Protein AF-A0A7S1IXH1-F1 (afdb_monomer)

Organism: NCBI:txid73025

Sequence (365 aa):
NIGFVLSDGGSVFIITNEGGEHGAVKQELWKLNEKDTQTKLEMLFKKHMYKEAITLAKSQQFDAASIAEISKKYADRLYSEGKYDEAVDQYINTIPEGEPSYVVWKYLDAQRIQNLRRYLEALHRKKAANEDHTTLLLNCYTKLNDLAELDRFIHQPVVQYDAETAIKVCRQAGYYDKALYLALKHKDHNSYLKIQIEDLKQFADSLNYIKGLDIEDAEVYLQKYGKMLLGHLPEDTAETIISICTNWTPTANHSASRTRSSPDRFQECFVDAPVYLLRFLELVVGKGLSGDKAQPSIWNTLLELYLATDVLGDPKPEAELQAHRTAAMQILKDPRAQYDAPHVLLLCQKSAFYEGTAFLYEHRL

Foldseek 3Di:
DFDDWDDDPNKIKTWDWDQDPPRDTDIDIDIDDDDDLVVVLVVCLVVLVLVVNLVSCVVVVPDLLVSLVSLLSNLVVCVVVVVLQVSLVSNLSSPPNDDVVVVLVSQVDPVRLVSLLVNLVSCVVSVNDDQVSLLSNLLSCLSVVVVVVNVVSLPDPPDDYDLVSNLVSCVVSVVLVSSLVSCVVVVVLPSNLCCCCVPVVVLVVSLLVLLQDDLVSSLVVCLVCLLVSCVPPVPSSLVSLLCQQAFRDRPNDPPGDPDHDQSVSCLVSCPVPLVSLLVSLCSCVVNVSCPPPVDLVSLLSNLLSLLDQQSPPDGDDPVSNVVSLVVSVVLLPDPSRPHDLVSSLVSCVVSVVVVSNVSSVVPPD

Structure (mmCIF, N/CA/C/O backbone):
data_AF-A0A7S1IXH1-F1
#
_entry.id   AF-A0A7S1IXH1-F1
#
loop_
_atom_site.group_PDB
_atom_site.id
_atom_site.type_symbol
_atom_site.label_atom_id
_atom_site.label_alt_id
_atom_site.label_comp_id
_atom_site.label_asym_id
_atom_site.label_entity_id
_atom_site.label_seq_id
_atom_site.pdbx_PDB_ins_code
_atom_site.Cartn_x
_atom_site.Cartn_y
_atom_site.Cartn_z
_atom_site.occupancy
_atom_site.B_iso_or_equiv
_atom_site.auth_seq_id
_atom_site.auth_comp_id
_atom_site.auth_asym_id
_atom_site.auth_atom_id
_atom_site.pdbx_PDB_model_num
ATOM 1 N N . ASN A 1 1 ? -40.262 -6.715 69.876 1.00 66.12 1 ASN A N 1
ATOM 2 C CA . ASN A 1 1 ? -41.520 -5.948 69.741 1.00 66.12 1 ASN A CA 1
ATOM 3 C C . ASN A 1 1 ? -41.202 -4.506 69.396 1.00 66.12 1 ASN A C 1
ATOM 5 O O . ASN A 1 1 ? -40.732 -3.779 70.263 1.00 66.12 1 ASN A O 1
ATOM 9 N N . ILE A 1 2 ? -41.411 -4.099 68.142 1.00 73.25 2 ILE A N 1
ATOM 10 C CA . ILE A 1 2 ? -41.351 -2.678 67.771 1.00 73.25 2 ILE A CA 1
ATOM 11 C C . ILE A 1 2 ? -42.627 -2.031 68.316 1.00 73.25 2 ILE A C 1
ATOM 13 O O . ILE A 1 2 ? -43.720 -2.447 67.945 1.00 73.25 2 ILE A O 1
ATOM 17 N N . GLY A 1 3 ? -42.485 -1.086 69.243 1.00 72.19 3 GLY A N 1
ATOM 18 C CA . GLY A 1 3 ? -43.608 -0.377 69.855 1.00 72.19 3 GLY A CA 1
ATOM 19 C C . GLY A 1 3 ? -44.033 0.833 69.030 1.00 72.19 3 GLY A C 1
ATOM 20 O O . GLY A 1 3 ? -45.212 0.983 68.727 1.00 72.19 3 GLY A O 1
ATOM 21 N N . PHE A 1 4 ? -43.071 1.671 68.630 1.00 77.62 4 PHE A N 1
ATOM 22 C CA . PHE A 1 4 ? -43.333 2.911 67.893 1.00 77.62 4 PHE A CA 1
ATOM 23 C C . PHE A 1 4 ? -42.216 3.219 66.893 1.00 77.62 4 PHE A C 1
ATOM 25 O O . PHE A 1 4 ? -41.045 2.935 67.152 1.00 77.62 4 PHE A O 1
ATOM 32 N N . VAL A 1 5 ? -42.587 3.834 65.767 1.00 82.94 5 VAL A N 1
ATOM 33 C CA . VAL A 1 5 ? -41.666 4.413 64.781 1.00 82.94 5 VAL A CA 1
ATOM 34 C C . VAL A 1 5 ? -41.993 5.897 64.661 1.00 82.94 5 VAL A C 1
ATOM 36 O O . VAL A 1 5 ? -43.134 6.254 64.378 1.00 82.94 5 VAL A O 1
ATOM 39 N N . LEU A 1 6 ? -41.007 6.755 64.906 1.00 83.44 6 LEU A N 1
ATOM 40 C CA . LEU A 1 6 ? -41.140 8.212 64.872 1.00 83.44 6 LEU A CA 1
ATOM 41 C C . LEU A 1 6 ? -40.180 8.777 63.821 1.00 83.44 6 LEU A C 1
ATOM 43 O O . LEU A 1 6 ? -39.080 8.255 63.647 1.00 83.44 6 LEU A O 1
ATOM 47 N N . SER A 1 7 ? -40.572 9.844 63.127 1.00 79.19 7 SER A N 1
ATOM 48 C CA . SER A 1 7 ? -39.692 10.580 62.215 1.00 79.19 7 SER A CA 1
ATOM 49 C C . SER A 1 7 ? -39.656 12.042 62.633 1.00 79.19 7 SER A C 1
ATOM 51 O O . SER A 1 7 ? -40.704 12.674 62.730 1.00 79.19 7 SER A O 1
ATOM 53 N N . ASP A 1 8 ? -38.457 12.553 62.906 1.00 73.50 8 ASP A N 1
ATOM 54 C CA . ASP A 1 8 ? -38.227 13.958 63.245 1.00 73.50 8 ASP A CA 1
ATOM 55 C C . ASP A 1 8 ? -36.900 14.433 62.639 1.00 73.50 8 ASP A C 1
ATOM 57 O O . ASP A 1 8 ? -35.893 13.716 62.677 1.00 73.50 8 ASP A O 1
ATOM 61 N N . GLY A 1 9 ? -36.912 15.618 62.022 1.00 66.19 9 GLY A N 1
ATOM 62 C CA . GLY A 1 9 ? -35.726 16.249 61.430 1.00 66.19 9 GLY A CA 1
ATOM 63 C C . GLY A 1 9 ? -34.936 15.387 60.429 1.00 66.19 9 GLY A C 1
ATOM 64 O O . GLY A 1 9 ? -33.716 15.508 60.361 1.00 66.19 9 GLY A O 1
ATOM 65 N N . GLY A 1 10 ? -35.590 14.475 59.696 1.00 69.31 10 GLY A N 1
ATOM 66 C CA . GLY A 1 10 ? -34.933 13.561 58.743 1.00 69.31 10 GLY A CA 1
ATOM 67 C C . GLY A 1 10 ? -34.273 12.324 59.371 1.00 69.31 10 GLY A C 1
ATOM 68 O O . GLY A 1 10 ? -33.656 11.532 58.666 1.00 69.31 10 GLY A O 1
ATOM 69 N N . SER A 1 11 ? -34.410 12.122 60.684 1.00 77.12 11 SER A N 1
ATOM 70 C CA . SER A 1 11 ? -33.995 10.895 61.375 1.00 77.12 11 SER A CA 1
ATOM 71 C C . SER A 1 11 ? -35.204 10.011 61.681 1.00 77.12 11 SER A C 1
ATOM 73 O O . SER A 1 11 ? -36.299 10.514 61.941 1.00 77.12 11 SER A O 1
ATOM 75 N N . VAL A 1 12 ? -35.011 8.690 61.675 1.00 84.12 12 VAL A N 1
ATOM 76 C CA . VAL A 1 12 ? -36.049 7.727 62.076 1.00 84.12 12 VAL A CA 1
ATOM 77 C C . VAL A 1 12 ? -35.684 7.158 63.441 1.00 84.12 12 VAL A C 1
ATOM 79 O O . VAL A 1 12 ? -34.558 6.723 63.656 1.00 84.12 12 VAL A O 1
ATOM 82 N N . PHE A 1 13 ? -36.627 7.146 64.372 1.00 86.38 13 PHE A N 1
ATOM 83 C CA . PHE A 1 13 ? -36.450 6.583 65.703 1.00 86.38 13 PHE A CA 1
ATOM 84 C C . PHE A 1 13 ? -37.342 5.356 65.861 1.00 86.38 13 PHE A C 1
ATOM 86 O O . PHE A 1 13 ? -38.532 5.408 65.556 1.00 86.38 13 PHE A O 1
ATOM 93 N N . ILE A 1 14 ? -36.776 4.253 66.343 1.00 87.25 14 ILE A N 1
ATOM 94 C CA . ILE A 1 14 ? -37.499 3.017 66.639 1.00 87.25 14 ILE A CA 1
ATOM 95 C C . ILE A 1 14 ? -37.456 2.799 68.144 1.00 87.25 14 ILE A C 1
ATOM 97 O O . ILE A 1 14 ? -36.380 2.709 68.727 1.00 87.25 14 ILE A O 1
ATOM 101 N N . ILE A 1 15 ? -38.627 2.687 68.764 1.00 85.81 15 ILE A N 1
ATOM 102 C CA . ILE A 1 15 ? -38.753 2.309 70.170 1.00 85.81 15 ILE A CA 1
ATOM 103 C C . ILE A 1 15 ? -39.096 0.826 70.221 1.00 85.81 15 ILE A C 1
ATOM 105 O O . ILE A 1 15 ? -40.152 0.410 69.732 1.00 85.81 15 ILE A O 1
ATOM 109 N N . THR A 1 16 ? -38.210 0.020 70.797 1.00 86.00 16 THR A N 1
ATOM 110 C CA . THR A 1 16 ? -38.449 -1.405 71.033 1.00 86.00 16 THR A CA 1
ATOM 111 C C . THR A 1 16 ? -38.787 -1.646 72.493 1.00 86.00 16 THR A C 1
ATOM 113 O O . THR A 1 16 ? -38.090 -1.167 73.384 1.00 86.00 16 THR A O 1
ATOM 116 N N . ASN A 1 17 ? -39.847 -2.415 72.732 1.00 83.62 17 ASN A N 1
ATOM 117 C CA . ASN A 1 17 ? -40.236 -2.836 74.071 1.00 83.62 17 ASN A CA 1
ATOM 118 C C . ASN A 1 17 ? -39.734 -4.266 74.288 1.00 83.62 17 ASN A C 1
ATOM 120 O O . ASN A 1 17 ? -40.198 -5.191 73.612 1.00 83.62 17 ASN A O 1
ATOM 124 N N . GLU A 1 18 ? -38.805 -4.451 75.218 1.00 74.50 18 GLU A N 1
ATOM 125 C CA . GLU A 1 18 ? -38.434 -5.769 75.732 1.00 74.50 18 GLU A CA 1
ATOM 126 C C . GLU A 1 18 ? -39.158 -6.022 77.059 1.00 74.50 18 GLU A C 1
ATOM 128 O O . GLU A 1 18 ? -39.226 -5.152 77.932 1.00 74.50 18 GLU A O 1
ATOM 133 N N . GLY A 1 19 ? -39.755 -7.208 77.194 1.00 61.88 19 GLY A N 1
ATOM 134 C CA . GLY A 1 19 ? -40.384 -7.626 78.444 1.00 61.88 19 GLY A CA 1
ATOM 135 C C . GLY A 1 19 ? -39.309 -8.032 79.445 1.00 61.88 19 GLY A C 1
ATOM 136 O O . GLY A 1 19 ? -38.609 -9.012 79.211 1.00 61.88 19 GLY A O 1
ATOM 137 N N . GLY A 1 20 ? -39.164 -7.283 80.537 1.00 59.50 20 GLY A N 1
ATOM 138 C CA . GLY A 1 20 ? -38.297 -7.654 81.651 1.00 59.50 20 GLY A CA 1
ATOM 139 C C . GLY A 1 20 ? -38.978 -8.640 82.602 1.00 59.50 20 GLY A C 1
ATOM 140 O O . GLY A 1 20 ? -40.208 -8.675 82.719 1.00 59.50 20 GLY A O 1
ATOM 141 N N . GLU A 1 21 ? -38.180 -9.430 83.321 1.00 57.69 21 GLU A N 1
ATOM 142 C CA . GLU A 1 21 ? -38.679 -10.214 84.453 1.00 57.69 21 GLU A CA 1
ATOM 143 C C . GLU A 1 21 ? -39.286 -9.271 85.512 1.00 57.69 21 GLU A C 1
ATOM 145 O O . GLU A 1 21 ? -38.729 -8.216 85.805 1.00 57.69 21 GLU A O 1
ATOM 150 N N . HIS A 1 22 ? -40.431 -9.662 86.087 1.00 59.69 22 HIS A N 1
ATOM 151 C CA . HIS A 1 22 ? -41.251 -8.894 87.048 1.00 59.69 22 HIS A CA 1
ATOM 152 C C . HIS A 1 22 ? -42.102 -7.737 86.480 1.00 59.69 22 HIS A C 1
ATOM 154 O O . HIS A 1 22 ? -42.535 -6.864 87.229 1.00 59.69 22 HIS A O 1
ATOM 160 N N . GLY A 1 23 ? -42.424 -7.740 85.180 1.00 62.47 23 GLY A N 1
ATOM 161 C CA . GLY A 1 23 ? -43.421 -6.815 84.610 1.00 62.47 23 GLY A CA 1
ATOM 162 C C . GLY A 1 23 ? -42.900 -5.401 84.322 1.00 62.47 23 GLY A C 1
ATOM 163 O O . GLY A 1 23 ? -43.675 -4.527 83.937 1.00 62.47 23 GLY A O 1
ATOM 164 N N . ALA A 1 24 ? -41.591 -5.177 84.458 1.00 59.59 24 ALA A N 1
ATOM 165 C CA . ALA A 1 24 ? -40.938 -3.959 83.998 1.00 59.59 24 ALA A CA 1
ATOM 166 C C . ALA A 1 24 ? -40.749 -4.011 82.471 1.00 59.59 24 ALA A C 1
ATOM 168 O O . ALA A 1 24 ? -40.104 -4.915 81.942 1.00 59.59 24 ALA A O 1
ATOM 169 N N . VAL A 1 25 ? -41.309 -3.039 81.747 1.00 67.06 25 VAL A N 1
ATOM 170 C CA . VAL A 1 25 ? -41.083 -2.887 80.301 1.00 67.06 25 VAL A CA 1
ATOM 171 C C . VAL A 1 25 ? -39.809 -2.074 80.103 1.00 67.06 25 VAL A C 1
ATOM 173 O O . VAL A 1 25 ? -39.766 -0.894 80.450 1.00 67.06 25 VAL A O 1
ATOM 176 N N . LYS A 1 26 ? -38.769 -2.689 79.535 1.00 74.75 26 LYS A N 1
ATOM 177 C CA . LYS A 1 26 ? -37.562 -1.971 79.122 1.00 74.75 26 LYS A CA 1
ATOM 178 C C . LYS A 1 26 ? -37.814 -1.396 77.731 1.00 74.75 26 LYS A C 1
ATOM 180 O O . LYS A 1 26 ? -38.082 -2.142 76.790 1.00 74.75 26 LYS A O 1
ATOM 185 N N . GLN A 1 27 ? -37.769 -0.073 77.611 1.00 79.62 27 GLN A N 1
ATOM 186 C CA . GLN A 1 27 ? -37.889 0.613 76.327 1.00 79.62 27 GLN A CA 1
ATOM 187 C C . GLN A 1 27 ? -36.497 1.010 75.846 1.00 79.62 27 GLN A C 1
ATOM 189 O O . GLN A 1 27 ? -35.783 1.733 76.540 1.00 79.62 27 GLN A O 1
ATOM 194 N N . GLU A 1 28 ? -36.111 0.542 74.664 1.00 82.12 28 GLU A N 1
ATOM 195 C CA . GLU A 1 28 ? -34.868 0.948 74.009 1.00 82.12 28 GLU A CA 1
ATOM 196 C C . GLU A 1 28 ? -35.187 1.852 72.820 1.00 82.12 28 GLU A C 1
ATOM 198 O O . GLU A 1 28 ? -36.027 1.523 71.980 1.00 82.12 28 GLU A O 1
ATOM 203 N N . LEU A 1 29 ? -34.524 3.007 72.767 1.00 82.50 29 LEU A N 1
ATOM 204 C CA . LEU A 1 29 ? -34.662 3.981 71.691 1.00 82.50 29 LEU A CA 1
ATOM 205 C C . LEU A 1 29 ? -33.486 3.837 70.724 1.00 82.50 29 LEU A C 1
ATOM 207 O O . LEU A 1 29 ? -32.342 4.133 71.065 1.00 82.50 29 LEU A O 1
ATOM 211 N N . TRP A 1 30 ? -33.784 3.450 69.492 1.00 84.38 30 TRP A N 1
ATOM 212 C CA . TRP A 1 30 ? -32.822 3.336 68.406 1.00 84.38 30 TRP A CA 1
ATOM 213 C C . TRP A 1 30 ? -32.984 4.518 67.460 1.00 84.38 30 TRP A C 1
ATOM 215 O O . TRP A 1 30 ? -34.054 4.707 66.888 1.00 84.38 30 TRP A O 1
ATOM 225 N N . LYS A 1 31 ? -31.923 5.302 67.250 1.00 83.19 31 LYS A N 1
ATOM 226 C CA . LYS A 1 31 ? -31.895 6.333 66.206 1.00 83.19 31 LYS A CA 1
ATOM 227 C C . LYS A 1 31 ? -31.259 5.764 64.939 1.00 83.19 31 LYS A C 1
ATOM 229 O O . LYS A 1 31 ? -30.064 5.477 64.908 1.00 83.19 31 LYS A O 1
ATOM 234 N N . LEU A 1 32 ? -32.048 5.638 63.883 1.00 79.62 32 LEU A N 1
ATOM 235 C CA . LEU A 1 32 ? -31.573 5.374 62.533 1.00 79.62 32 LEU A CA 1
ATOM 236 C C . LEU A 1 32 ? -31.125 6.696 61.911 1.00 79.62 32 LEU A C 1
ATOM 238 O O . LEU A 1 32 ? -31.940 7.556 61.575 1.00 79.62 32 LEU A O 1
ATOM 242 N N . ASN A 1 33 ? -29.812 6.838 61.761 1.00 75.19 33 ASN A N 1
ATOM 243 C CA . ASN A 1 33 ? -29.221 7.921 60.989 1.00 75.19 33 ASN A CA 1
ATOM 244 C C . ASN A 1 33 ? -29.047 7.460 59.543 1.00 75.19 33 ASN A C 1
ATOM 246 O O . ASN A 1 33 ? -28.422 6.425 59.283 1.00 75.19 33 ASN A O 1
ATOM 250 N N . GLU A 1 34 ? -29.579 8.238 58.605 1.00 77.88 34 GLU A N 1
ATOM 251 C CA . GLU A 1 34 ? -29.294 8.023 57.198 1.00 77.88 34 GLU A CA 1
ATOM 252 C C . GLU A 1 34 ? -27.804 8.271 56.943 1.00 77.88 34 GLU A C 1
ATOM 254 O O . GLU A 1 34 ? -27.250 9.308 57.306 1.00 77.88 34 GLU A O 1
ATOM 259 N N . LYS A 1 35 ? -27.134 7.282 56.347 1.00 80.56 35 LYS A N 1
ATOM 260 C CA . LYS A 1 35 ? -25.737 7.433 55.943 1.00 80.56 35 LYS A CA 1
ATOM 261 C C . LYS A 1 35 ? -25.636 8.389 54.761 1.00 80.56 35 LYS A C 1
ATOM 263 O O . LYS A 1 35 ? -26.516 8.404 53.894 1.00 80.56 35 LYS A O 1
ATOM 268 N N . ASP A 1 36 ? -24.536 9.124 54.697 1.00 84.25 36 ASP A N 1
ATOM 269 C CA . ASP A 1 36 ? -24.219 9.955 53.545 1.00 84.25 36 ASP A CA 1
ATOM 270 C C . ASP A 1 36 ? -24.063 9.099 52.272 1.00 84.25 36 ASP A C 1
ATOM 272 O O . ASP A 1 36 ? -23.830 7.882 52.311 1.00 84.25 36 ASP A O 1
ATOM 276 N N . THR A 1 37 ? -24.231 9.743 51.119 1.00 81.44 37 THR A N 1
ATOM 277 C CA . THR A 1 37 ? -24.220 9.073 49.814 1.00 81.44 37 THR A CA 1
ATOM 278 C C . THR A 1 37 ? -22.884 8.390 49.518 1.00 81.44 37 THR A C 1
ATOM 280 O O . THR A 1 37 ? -22.886 7.304 48.937 1.00 81.44 37 THR A O 1
ATOM 283 N N . GLN A 1 38 ? -21.760 8.953 49.970 1.00 83.12 38 GLN A N 1
ATOM 284 C CA . GLN A 1 38 ? -20.435 8.373 49.753 1.00 83.12 38 GLN A CA 1
ATOM 285 C C . GLN A 1 38 ? -20.287 7.054 50.522 1.00 83.12 38 GLN A C 1
ATOM 287 O O . GLN A 1 38 ? -19.945 6.027 49.933 1.00 83.12 38 GLN A O 1
ATOM 292 N N . THR A 1 39 ? -20.662 7.034 51.803 1.00 84.88 39 THR A N 1
ATOM 293 C CA . THR A 1 39 ? -20.650 5.810 52.617 1.00 84.88 39 THR A CA 1
ATOM 294 C C . THR A 1 39 ? -21.598 4.745 52.053 1.00 84.88 39 THR A C 1
ATOM 296 O O . THR A 1 39 ? -21.274 3.553 52.055 1.00 84.88 39 THR A O 1
ATOM 299 N N . LYS A 1 40 ? -22.772 5.139 51.538 1.00 86.06 40 LYS A N 1
ATOM 300 C CA . LYS A 1 40 ? -23.699 4.210 50.863 1.00 86.06 40 LYS A CA 1
ATOM 301 C C . LYS A 1 40 ? -23.064 3.585 49.620 1.00 86.06 40 LYS A C 1
ATOM 303 O O . LYS A 1 40 ? -23.141 2.367 49.462 1.00 86.06 40 LYS A O 1
ATOM 308 N N . LEU A 1 41 ? -22.414 4.383 48.772 1.00 85.19 41 LEU A N 1
ATOM 309 C CA . LEU A 1 41 ? -21.719 3.897 47.577 1.00 85.19 41 LEU A CA 1
ATOM 310 C C . LEU A 1 41 ? -20.587 2.930 47.937 1.00 85.19 41 LEU A C 1
ATOM 312 O O . LEU A 1 41 ? -20.512 1.844 47.369 1.00 85.19 41 LEU A O 1
ATOM 316 N N . GLU A 1 42 ? -19.769 3.249 48.940 1.00 85.56 42 GLU A N 1
ATOM 317 C CA . GLU A 1 42 ? -18.712 2.349 49.418 1.00 85.56 42 GLU A CA 1
ATOM 318 C C . GLU A 1 42 ? -19.257 1.011 49.928 1.00 85.56 42 GLU A C 1
ATOM 320 O O . GLU A 1 42 ? -18.692 -0.049 49.646 1.00 85.56 42 GLU A O 1
ATOM 325 N N . MET A 1 43 ? -20.379 1.036 50.655 1.00 84.94 43 MET A N 1
ATOM 326 C CA . MET A 1 43 ? -21.056 -0.185 51.094 1.00 84.94 43 MET A CA 1
ATOM 327 C C . MET A 1 43 ? -21.576 -1.009 49.912 1.00 84.94 43 MET A C 1
ATOM 329 O O . MET A 1 43 ? -21.464 -2.236 49.938 1.00 84.94 43 MET A O 1
ATOM 333 N N . LEU A 1 44 ? -22.116 -0.359 48.879 1.00 87.94 44 LEU A N 1
ATOM 334 C CA . LEU A 1 44 ? -22.576 -1.027 47.661 1.00 87.94 44 LEU A CA 1
ATOM 335 C C . LEU A 1 44 ? -21.405 -1.628 46.873 1.00 87.94 44 LEU A C 1
ATOM 337 O O . LEU A 1 44 ? -21.503 -2.775 46.439 1.00 87.94 44 LEU A O 1
ATOM 341 N N . PHE A 1 45 ? -20.268 -0.931 46.776 1.00 88.25 45 PHE A N 1
ATOM 342 C CA . PHE A 1 45 ? -19.056 -1.460 46.140 1.00 88.25 45 PHE A CA 1
ATOM 343 C C . PHE A 1 45 ? -18.515 -2.691 46.869 1.00 88.25 45 PHE A C 1
ATOM 345 O O . PHE A 1 45 ? -18.202 -3.690 46.223 1.00 88.25 45 PHE A O 1
ATOM 352 N N . LYS A 1 46 ? -18.483 -2.671 48.209 1.00 86.31 46 LYS A N 1
ATOM 353 C CA . LYS A 1 46 ? -18.081 -3.835 49.022 1.00 86.31 46 LYS A CA 1
ATOM 354 C C . LYS A 1 46 ? -19.014 -5.035 48.847 1.00 86.31 46 LYS A C 1
ATOM 356 O O . LYS A 1 46 ? -18.562 -6.168 48.952 1.00 86.31 46 LYS A O 1
ATOM 361 N N . LYS A 1 47 ? -20.301 -4.796 48.582 1.00 87.81 47 LYS A N 1
ATOM 362 C CA . LYS A 1 47 ? -21.308 -5.841 48.327 1.00 87.81 47 LYS A CA 1
ATOM 363 C C . LYS A 1 47 ? -21.442 -6.223 46.849 1.00 87.81 47 LYS A C 1
ATOM 365 O O . LYS A 1 47 ? -22.304 -7.030 46.521 1.00 87.81 47 LYS A O 1
ATOM 370 N N . HIS A 1 48 ? -20.625 -5.644 45.969 1.00 85.50 48 HIS A N 1
ATOM 371 C CA . HIS A 1 48 ? -20.695 -5.813 44.514 1.00 85.50 48 HIS A CA 1
ATOM 372 C C . HIS A 1 48 ? -22.043 -5.413 43.873 1.00 85.50 48 HIS A C 1
ATOM 374 O O . HIS A 1 48 ? -22.368 -5.850 42.771 1.00 85.50 48 HIS A O 1
ATOM 380 N N . MET A 1 49 ? -22.811 -4.539 44.529 1.00 87.25 49 MET A N 1
ATOM 381 C CA . MET A 1 49 ? -24.109 -4.027 44.066 1.00 87.25 49 MET A CA 1
ATOM 382 C C . MET A 1 49 ? -23.922 -2.777 43.195 1.00 87.25 49 MET A C 1
ATOM 384 O O . MET A 1 49 ? -24.304 -1.659 43.548 1.00 87.25 49 MET A O 1
ATOM 388 N N . TYR A 1 50 ? -23.227 -2.947 42.068 1.00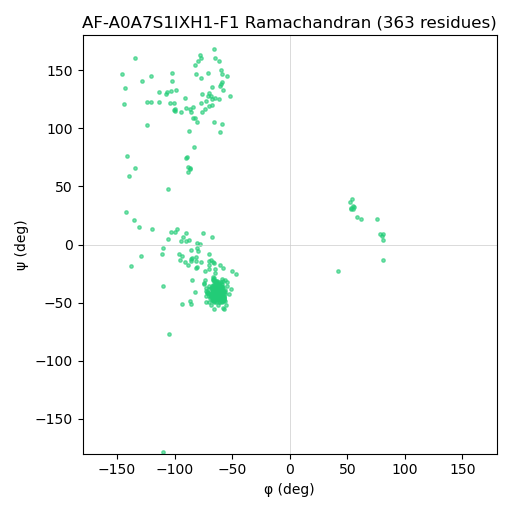 88.44 50 TYR A N 1
ATOM 389 C CA . TYR A 1 50 ? -22.831 -1.826 41.211 1.00 88.44 50 TYR A CA 1
ATOM 390 C C . TYR A 1 50 ? -23.992 -1.233 40.403 1.00 88.44 50 TYR A C 1
ATOM 392 O O . TYR A 1 50 ? -23.999 -0.031 40.150 1.00 88.44 50 TYR A O 1
ATOM 400 N N . LYS A 1 51 ? -24.996 -2.033 40.021 1.00 88.06 51 LYS A N 1
ATOM 401 C CA . LYS A 1 51 ? -26.177 -1.530 39.291 1.00 88.06 51 LYS A CA 1
ATOM 402 C C . LYS A 1 51 ? -26.992 -0.578 40.169 1.00 88.06 51 LYS A C 1
ATOM 404 O O . LYS A 1 51 ? -27.432 0.483 39.722 1.00 88.06 51 LYS A O 1
ATOM 409 N N . GLU A 1 52 ? -27.130 -0.934 41.438 1.00 88.62 52 GLU A N 1
ATOM 410 C CA . GLU A 1 52 ? -27.760 -0.135 42.479 1.00 88.62 52 GLU A CA 1
ATOM 411 C C . GLU A 1 52 ? -26.934 1.124 42.758 1.00 88.62 52 GLU A C 1
ATOM 413 O O . GLU A 1 52 ? -27.503 2.208 42.855 1.00 88.62 52 GLU A O 1
ATOM 418 N N . ALA A 1 53 ? -25.600 1.015 42.797 1.00 87.69 53 ALA A N 1
ATOM 419 C CA . ALA A 1 53 ? -24.709 2.163 42.965 1.00 87.69 53 ALA A CA 1
ATOM 420 C C . ALA A 1 53 ? -24.830 3.180 41.816 1.00 87.69 53 ALA A C 1
ATOM 422 O O . ALA A 1 53 ? -24.916 4.380 42.068 1.00 87.69 53 ALA A O 1
ATOM 423 N N . ILE A 1 54 ? -24.909 2.717 40.563 1.00 88.12 54 ILE A N 1
ATOM 424 C CA . ILE A 1 54 ? -25.132 3.583 39.392 1.00 88.12 54 ILE A CA 1
ATOM 425 C C . ILE A 1 54 ? -26.511 4.248 39.467 1.00 88.12 54 ILE A C 1
ATOM 427 O O . ILE A 1 54 ? -26.642 5.439 39.189 1.00 88.12 54 ILE A O 1
ATOM 431 N N . THR A 1 55 ? -27.545 3.497 39.851 1.00 89.38 55 THR A N 1
ATOM 432 C CA . THR A 1 55 ? -28.913 4.026 39.982 1.00 89.38 55 THR A CA 1
ATOM 433 C C . THR A 1 55 ? -28.990 5.082 41.083 1.00 89.38 55 THR A C 1
ATOM 435 O O . THR A 1 55 ? -29.576 6.144 40.878 1.00 89.38 55 THR A O 1
ATOM 438 N N . LEU A 1 56 ? -28.329 4.832 42.217 1.00 87.38 56 LEU A N 1
ATOM 439 C CA . LEU A 1 56 ? -28.209 5.785 43.313 1.00 87.38 56 LEU A CA 1
ATOM 440 C C . LEU A 1 56 ? -27.482 7.055 42.855 1.00 87.38 56 LEU A C 1
ATOM 442 O O . LEU A 1 56 ? -28.018 8.145 43.039 1.00 87.38 56 LEU A O 1
ATOM 446 N N . ALA A 1 57 ? -26.326 6.929 42.196 1.00 88.12 57 ALA A N 1
ATOM 447 C CA . ALA A 1 57 ? -25.570 8.072 41.682 1.00 88.12 57 ALA A CA 1
ATOM 448 C C . ALA A 1 57 ? -26.388 8.917 40.687 1.00 88.12 57 ALA A C 1
ATOM 450 O O . ALA A 1 57 ? -26.408 10.142 40.789 1.00 88.12 57 ALA A O 1
ATOM 451 N N . LYS A 1 58 ? -27.142 8.272 39.785 1.00 87.69 58 LYS A N 1
ATOM 452 C CA . LYS A 1 58 ? -28.062 8.955 38.859 1.00 87.69 58 LYS A CA 1
ATOM 453 C C . LYS A 1 58 ? -29.198 9.675 39.589 1.00 87.69 58 LYS A C 1
ATOM 455 O O . LYS A 1 58 ? -29.501 10.816 39.256 1.00 87.69 58 LYS A O 1
ATOM 460 N N . SER A 1 59 ? -29.813 9.036 40.590 1.00 88.50 59 SER A N 1
ATOM 461 C CA . SER A 1 59 ? -30.900 9.642 41.380 1.00 88.50 59 SER A CA 1
ATOM 462 C C . SER A 1 59 ? -30.445 10.867 42.175 1.00 88.50 59 SER A C 1
ATOM 464 O O . SER A 1 59 ? -31.213 11.806 42.352 1.00 88.50 59 SER A O 1
ATOM 466 N N . GLN A 1 60 ? -29.180 10.872 42.594 1.00 86.19 60 GLN A N 1
ATOM 467 C CA . GLN A 1 60 ? -28.547 11.960 43.335 1.00 86.19 60 GLN A CA 1
ATOM 468 C C . GLN A 1 60 ? -27.892 13.006 42.414 1.00 86.19 60 GLN A C 1
ATOM 470 O O . GLN A 1 60 ? -27.164 13.864 42.899 1.00 86.19 60 GLN A O 1
ATOM 475 N N . GLN A 1 61 ? -28.139 12.932 41.098 1.00 85.75 61 GLN A N 1
ATOM 476 C CA . GLN A 1 61 ? -27.639 13.865 40.079 1.00 85.75 61 GLN A CA 1
ATOM 477 C C . GLN A 1 61 ? -26.115 14.058 40.092 1.00 85.75 61 GLN A C 1
ATOM 479 O O . GLN A 1 61 ? -25.616 15.164 39.889 1.00 85.75 61 GLN A O 1
ATOM 484 N N . PHE A 1 62 ? -25.366 12.975 40.315 1.00 86.38 62 PHE A N 1
ATOM 485 C CA . PHE A 1 62 ? -23.914 13.004 40.147 1.00 86.38 62 PHE A CA 1
ATOM 486 C C . PHE A 1 62 ? -23.565 13.379 38.701 1.00 86.38 62 PHE A C 1
ATOM 488 O O . PHE A 1 62 ? -24.312 13.075 37.766 1.00 86.38 62 PHE A O 1
ATOM 495 N N . ASP A 1 63 ? -22.419 14.030 38.519 1.00 88.75 63 ASP A N 1
ATOM 496 C CA . ASP A 1 63 ? -21.919 14.393 37.200 1.00 88.75 63 ASP A CA 1
ATOM 497 C C . ASP A 1 63 ? -21.576 13.147 36.362 1.00 88.75 63 ASP A C 1
ATOM 499 O O . ASP A 1 63 ? -21.390 12.033 36.870 1.00 88.75 63 ASP A O 1
ATOM 503 N N . ALA A 1 64 ? -21.502 13.334 35.044 1.00 87.19 64 ALA A N 1
ATOM 504 C CA . ALA A 1 64 ? -21.267 12.243 34.106 1.00 87.19 64 ALA A CA 1
ATOM 505 C C . ALA A 1 64 ? -19.918 11.537 34.336 1.00 87.19 64 ALA A C 1
ATOM 507 O O . ALA A 1 64 ? -19.854 10.316 34.178 1.00 87.19 64 ALA A O 1
ATOM 508 N N . ALA A 1 65 ? -18.876 12.258 34.765 1.00 89.38 65 ALA A N 1
ATOM 509 C CA . ALA A 1 65 ? -17.560 11.681 35.027 1.00 89.38 65 ALA A CA 1
ATOM 510 C C . ALA A 1 65 ? -17.578 10.801 36.286 1.00 89.38 65 ALA A C 1
ATOM 512 O O . ALA A 1 65 ? -17.080 9.674 36.261 1.00 89.38 65 ALA A O 1
ATOM 513 N N . SER A 1 66 ? -18.254 11.237 37.353 1.00 88.00 66 SER A N 1
ATOM 514 C CA . SER A 1 66 ? -18.476 10.404 38.542 1.00 88.00 66 SER A CA 1
ATOM 515 C C . SER A 1 66 ? -19.248 9.119 38.216 1.00 88.00 66 SER A C 1
ATOM 517 O O . SER A 1 66 ? -18.889 8.033 38.676 1.00 88.00 66 SER A O 1
ATOM 519 N N . ILE A 1 67 ? -20.293 9.202 37.384 1.00 89.19 67 ILE A N 1
ATOM 520 C CA . ILE A 1 67 ? -21.059 8.022 36.945 1.00 89.19 67 ILE A CA 1
ATOM 521 C C . ILE A 1 67 ? -20.197 7.098 36.069 1.00 89.19 67 ILE A C 1
ATOM 523 O O . ILE A 1 67 ? -20.287 5.868 36.191 1.00 89.19 67 ILE A O 1
ATOM 527 N N . ALA A 1 68 ? -19.352 7.666 35.207 1.00 90.75 68 ALA A N 1
ATOM 528 C CA . ALA A 1 68 ? -18.412 6.917 34.382 1.00 90.75 68 ALA A CA 1
ATOM 529 C C . ALA A 1 68 ? -17.377 6.170 35.237 1.00 90.75 68 ALA A C 1
ATOM 531 O O . ALA A 1 68 ? -17.122 4.996 34.977 1.00 90.75 68 ALA A O 1
ATOM 532 N N . GLU A 1 69 ? -16.860 6.777 36.307 1.00 90.19 69 GLU A N 1
ATOM 533 C CA . GLU A 1 69 ? -15.916 6.133 37.230 1.00 90.19 69 GLU A CA 1
ATOM 534 C C . GLU A 1 69 ? -16.560 4.960 37.990 1.00 90.19 69 GLU A C 1
ATOM 536 O O . GLU A 1 69 ? -15.966 3.889 38.134 1.00 90.19 69 GLU A O 1
ATOM 541 N N . ILE A 1 70 ? -17.820 5.104 38.417 1.00 90.75 70 ILE A N 1
ATOM 542 C CA . ILE A 1 70 ? -18.578 3.994 39.017 1.00 90.75 70 ILE A CA 1
ATOM 543 C C . ILE A 1 70 ? -18.768 2.857 38.001 1.00 90.75 70 ILE A C 1
ATOM 545 O O . ILE A 1 70 ? -18.583 1.682 38.331 1.00 90.75 70 ILE A O 1
ATOM 549 N N . SER A 1 71 ? -19.107 3.204 36.759 1.00 91.19 71 SER A N 1
ATOM 550 C CA . SER A 1 71 ? -19.305 2.240 35.671 1.00 91.19 71 SER A CA 1
ATOM 551 C C . SER A 1 71 ? -17.996 1.538 35.285 1.00 91.19 71 SER A C 1
ATOM 553 O O . SER A 1 71 ? -17.996 0.330 35.057 1.00 91.19 71 SER A O 1
ATOM 555 N N . LYS A 1 72 ? -16.860 2.246 35.316 1.00 92.94 72 LYS A N 1
ATOM 556 C CA . LYS A 1 72 ? -15.514 1.683 35.141 1.00 92.94 72 LYS A CA 1
ATOM 557 C C . LYS A 1 72 ? -15.194 0.660 36.230 1.00 92.94 72 LYS A C 1
ATOM 559 O O . LYS A 1 72 ? -14.795 -0.455 35.906 1.00 92.94 72 LYS A O 1
ATOM 564 N N . LYS A 1 73 ? -15.447 0.979 37.506 1.00 91.69 73 LYS A N 1
ATOM 565 C CA . LYS A 1 73 ? -15.25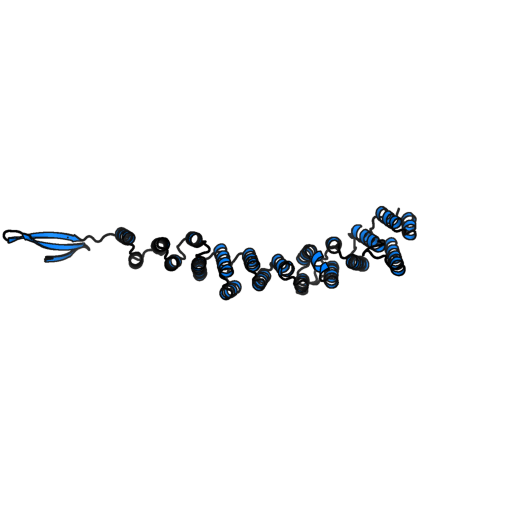8 0.029 38.622 1.00 91.69 73 LYS A CA 1
ATOM 566 C C . LYS A 1 73 ? -16.118 -1.223 38.468 1.00 91.69 73 LYS A C 1
ATOM 568 O O . LYS A 1 73 ? -15.670 -2.324 38.790 1.00 91.69 73 LYS A O 1
ATOM 573 N N . TYR A 1 74 ? -17.342 -1.067 37.963 1.00 93.12 74 TYR A N 1
ATOM 574 C CA . TYR A 1 74 ? -18.210 -2.199 37.661 1.00 93.12 74 TYR A CA 1
ATOM 575 C C . TYR A 1 74 ? -17.644 -3.065 36.525 1.00 93.12 74 TYR A C 1
ATOM 577 O O . TYR A 1 74 ? -17.546 -4.285 36.667 1.00 93.12 74 TYR A O 1
ATOM 585 N N . ALA A 1 75 ? -17.207 -2.434 35.435 1.00 93.31 75 ALA A N 1
ATOM 586 C CA . ALA A 1 75 ? -16.582 -3.104 34.301 1.00 93.31 75 ALA A CA 1
ATOM 587 C C . ALA A 1 75 ? -15.298 -3.852 34.705 1.00 93.31 75 ALA A C 1
ATOM 589 O O . ALA A 1 75 ? -15.108 -5.002 34.317 1.00 93.31 75 ALA A O 1
ATOM 590 N N . ASP A 1 76 ? -14.452 -3.251 35.548 1.00 93.00 76 ASP A N 1
ATOM 591 C CA . ASP A 1 76 ? -13.222 -3.867 36.056 1.00 93.00 76 ASP A CA 1
ATOM 592 C C . ASP A 1 76 ? -13.495 -5.140 36.862 1.00 93.00 76 ASP A C 1
ATOM 594 O O . ASP A 1 76 ? -12.764 -6.126 36.732 1.00 93.00 76 ASP A O 1
ATOM 598 N N . ARG A 1 77 ? -14.567 -5.140 37.664 1.00 92.25 77 ARG A N 1
ATOM 599 C CA . ARG A 1 77 ? -15.002 -6.325 38.407 1.00 92.25 77 ARG A CA 1
ATOM 600 C C . ARG A 1 77 ? -15.497 -7.423 37.472 1.00 92.25 77 ARG A C 1
ATOM 602 O O . ARG A 1 77 ? -15.102 -8.569 37.644 1.00 92.25 77 ARG A O 1
ATOM 609 N N . LEU A 1 78 ? -16.334 -7.092 36.489 1.00 92.25 78 LEU A N 1
ATOM 610 C CA . LEU A 1 78 ? -16.819 -8.069 35.505 1.00 92.25 78 LEU A CA 1
ATOM 611 C C . LEU A 1 78 ? -15.667 -8.652 34.678 1.00 92.25 78 LEU A C 1
ATOM 613 O O . LEU A 1 78 ? -15.630 -9.855 34.422 1.00 92.25 78 LEU A O 1
ATOM 617 N N . TYR A 1 79 ? -14.688 -7.816 34.330 1.00 93.06 79 TYR A N 1
ATOM 618 C CA . TYR A 1 79 ? -13.484 -8.241 33.627 1.00 93.06 79 TYR A CA 1
ATOM 619 C C . TYR A 1 79 ? -12.680 -9.259 34.448 1.00 93.06 79 TYR A C 1
ATOM 621 O O . TYR A 1 79 ? -12.243 -10.272 33.906 1.00 93.06 79 TYR A O 1
ATOM 629 N N . SER A 1 80 ? -12.509 -9.031 35.759 1.00 92.06 80 SER A N 1
ATOM 630 C CA . SER A 1 80 ? -11.799 -9.976 36.636 1.00 92.06 80 SER A CA 1
ATOM 631 C C . SER A 1 80 ? -12.568 -11.277 36.893 1.00 92.06 80 SER A C 1
ATOM 633 O O . SER A 1 80 ? -11.950 -12.287 37.211 1.00 92.06 80 SER A O 1
ATOM 635 N N . GLU A 1 81 ? -13.891 -11.288 36.697 1.00 92.94 81 GLU A N 1
ATOM 636 C CA . GLU A 1 81 ? -14.718 -12.508 36.694 1.00 92.94 81 GLU A CA 1
ATOM 637 C C . GLU A 1 81 ? -14.659 -13.292 35.375 1.00 92.94 81 GLU A C 1
ATOM 639 O O . GLU A 1 81 ? -15.258 -14.360 35.278 1.00 92.94 81 GLU A O 1
ATOM 644 N N . GLY A 1 82 ? -13.983 -12.772 34.347 1.00 91.44 82 GLY A N 1
ATOM 645 C CA . GLY A 1 82 ? -13.956 -13.376 33.015 1.00 91.44 82 GLY A CA 1
ATOM 646 C C . GLY A 1 82 ? -15.210 -13.107 32.173 1.00 91.44 82 GLY A C 1
ATOM 647 O O . GLY A 1 82 ? -15.354 -13.672 31.089 1.00 91.44 82 GLY A O 1
ATOM 648 N N . LYS A 1 83 ? -16.112 -12.225 32.624 1.00 93.50 83 LYS A N 1
ATOM 649 C CA . LYS A 1 83 ? -17.317 -11.808 31.884 1.00 93.50 83 LYS A CA 1
ATOM 650 C C . LYS A 1 83 ? -16.998 -10.640 30.955 1.00 93.50 83 LYS A C 1
ATOM 652 O O . LYS A 1 83 ? -17.450 -9.515 31.156 1.00 93.50 83 LYS A O 1
ATOM 657 N N . TYR A 1 84 ? -16.169 -10.904 29.951 1.00 94.00 84 TYR A N 1
ATOM 658 C CA . TYR A 1 84 ? -15.615 -9.874 29.066 1.00 94.00 84 TYR A CA 1
ATOM 659 C C . TYR A 1 84 ? -16.676 -9.130 28.246 1.00 94.00 84 TYR A C 1
ATOM 661 O O . TYR A 1 84 ? -16.577 -7.917 28.082 1.00 94.00 84 TYR A O 1
ATOM 669 N N . ASP A 1 85 ? -17.708 -9.830 27.779 1.00 93.44 85 ASP A N 1
ATOM 670 C CA . ASP A 1 85 ? -18.753 -9.233 26.942 1.00 93.44 85 ASP A CA 1
ATOM 671 C C . ASP A 1 85 ? -19.627 -8.262 27.753 1.00 93.44 85 ASP A C 1
ATOM 673 O O . ASP A 1 85 ? -19.918 -7.152 27.315 1.00 93.44 85 ASP A O 1
ATOM 677 N N . GLU A 1 86 ? -19.984 -8.636 28.984 1.00 93.38 86 GLU A N 1
ATOM 678 C CA . GLU A 1 86 ? -20.706 -7.747 29.899 1.00 93.38 86 GLU A CA 1
ATOM 679 C C . GLU A 1 86 ? -19.819 -6.580 30.354 1.00 93.38 86 GLU A C 1
ATOM 681 O O . GLU A 1 86 ? -20.288 -5.449 30.486 1.00 93.38 86 GLU A O 1
ATOM 686 N N . ALA A 1 87 ? -18.528 -6.839 30.582 1.00 95.25 87 ALA A N 1
ATOM 687 C CA . ALA A 1 87 ? -17.571 -5.812 30.970 1.00 95.25 87 ALA A CA 1
ATOM 688 C C . ALA A 1 87 ? -17.406 -4.750 29.874 1.00 95.25 87 ALA A C 1
ATOM 690 O O . ALA A 1 87 ? -17.386 -3.560 30.189 1.00 95.25 87 ALA A O 1
ATOM 691 N N . VAL A 1 88 ? -17.325 -5.143 28.595 1.00 95.12 88 VAL A N 1
ATOM 692 C CA . VAL A 1 88 ? -17.209 -4.173 27.496 1.00 95.12 88 VAL A CA 1
ATOM 693 C C . VAL A 1 88 ? -18.454 -3.304 27.365 1.00 95.12 88 VAL A C 1
ATOM 695 O O . VAL A 1 88 ? -18.318 -2.098 27.172 1.00 95.12 88 VAL A O 1
ATOM 698 N N . ASP A 1 89 ? -19.649 -3.855 27.582 1.00 94.19 89 ASP A N 1
ATOM 699 C CA . ASP A 1 89 ? -20.886 -3.066 27.587 1.00 94.19 89 ASP A CA 1
ATOM 700 C C . ASP A 1 89 ? -20.884 -1.997 28.688 1.00 94.19 89 ASP A C 1
ATOM 702 O O . ASP A 1 89 ? -21.357 -0.878 28.478 1.00 94.19 89 ASP A O 1
ATOM 706 N N . GLN A 1 90 ? -20.283 -2.293 29.845 1.00 93.19 90 GLN A N 1
ATOM 707 C CA . GLN A 1 90 ? -20.101 -1.295 30.899 1.00 93.19 90 GLN A CA 1
ATOM 708 C C . GLN A 1 90 ? -19.025 -0.260 30.561 1.00 93.19 90 GLN A C 1
ATOM 710 O O . GLN A 1 90 ? -19.231 0.921 30.836 1.00 93.19 90 GLN A O 1
ATOM 715 N N . TYR A 1 91 ? -17.923 -0.647 29.911 1.00 95.12 91 TYR A N 1
ATOM 716 C CA . TYR A 1 91 ? -16.946 0.326 29.412 1.00 95.12 91 TYR A CA 1
ATOM 717 C C . TYR A 1 91 ? -17.537 1.237 28.331 1.00 95.12 91 TYR A C 1
ATOM 719 O O . TYR A 1 91 ? -17.269 2.430 28.322 1.00 95.12 91 TYR A O 1
ATOM 727 N N . ILE A 1 92 ? -18.405 0.738 27.449 1.00 94.62 92 ILE A N 1
ATOM 728 C CA . ILE A 1 92 ? -19.081 1.571 26.440 1.00 94.62 92 ILE A CA 1
ATOM 729 C C . ILE A 1 92 ? -19.922 2.681 27.098 1.00 94.62 92 ILE A C 1
ATOM 731 O O . ILE A 1 92 ? -20.043 3.789 26.555 1.00 94.62 92 ILE A O 1
ATOM 735 N N . ASN A 1 93 ? -20.477 2.418 28.284 1.00 91.25 93 ASN A N 1
ATOM 736 C CA . ASN A 1 93 ? -21.246 3.400 29.047 1.00 91.25 93 ASN A CA 1
ATOM 737 C C . ASN A 1 93 ? -20.387 4.530 29.633 1.00 91.25 93 ASN A C 1
ATOM 739 O O . ASN A 1 93 ? -20.950 5.569 29.964 1.00 91.25 93 ASN A O 1
ATOM 743 N N . THR A 1 94 ? -19.061 4.373 29.728 1.00 92.94 94 THR A N 1
ATOM 744 C CA . THR A 1 94 ? -18.171 5.428 30.243 1.00 92.94 94 THR A CA 1
ATOM 745 C C . THR A 1 94 ? -17.845 6.494 29.197 1.00 92.94 94 THR A C 1
ATOM 747 O O . THR A 1 94 ? -17.460 7.598 29.558 1.00 92.94 94 THR A O 1
ATOM 750 N N . ILE A 1 95 ? -18.028 6.207 27.904 1.00 92.81 95 ILE A N 1
ATOM 751 C CA . ILE A 1 95 ? -17.746 7.150 26.811 1.00 92.81 95 ILE A CA 1
ATOM 752 C C . ILE A 1 95 ? -18.776 8.302 26.832 1.00 92.81 95 ILE A C 1
ATOM 754 O O . ILE A 1 95 ? -19.982 8.000 26.808 1.00 92.81 95 ILE A O 1
ATOM 758 N N . PRO A 1 96 ? -18.362 9.587 26.774 1.00 89.06 96 PRO A N 1
ATOM 759 C CA . PRO A 1 96 ? -17.015 10.080 26.430 1.00 89.06 96 PRO A CA 1
ATOM 760 C C . PRO A 1 96 ? -16.081 10.390 27.613 1.00 89.06 96 PRO A C 1
ATOM 762 O O . PRO A 1 96 ? -14.910 10.652 27.377 1.00 89.06 96 PRO A O 1
ATOM 765 N N . GLU A 1 97 ? -16.571 10.362 28.851 1.00 90.06 97 GLU A N 1
ATOM 766 C CA . GLU A 1 97 ? -15.822 10.811 30.039 1.00 90.06 97 GLU A CA 1
ATOM 767 C C . GLU A 1 97 ? -14.712 9.837 30.478 1.00 90.06 97 GLU A C 1
ATOM 769 O O . GLU A 1 97 ? -13.781 10.209 31.189 1.00 90.06 97 GLU A O 1
ATOM 774 N N . GLY A 1 98 ? -14.821 8.563 30.094 1.00 87.50 98 GLY A N 1
ATOM 775 C CA . GLY A 1 98 ? -13.835 7.531 30.400 1.00 87.50 98 GLY A CA 1
ATOM 776 C C . GLY A 1 98 ? -12.585 7.601 29.520 1.00 87.50 98 GLY A C 1
ATOM 777 O O . GLY A 1 98 ? -12.614 8.133 28.418 1.00 87.50 98 GLY A O 1
ATOM 778 N N . GLU A 1 99 ? -11.494 6.986 29.983 1.00 89.88 99 GLU A N 1
ATOM 779 C CA . GLU A 1 99 ? -10.219 6.915 29.259 1.00 89.88 99 GLU A CA 1
ATOM 780 C C . GLU A 1 99 ? -10.207 5.750 28.243 1.00 89.88 99 GLU A C 1
ATOM 782 O O . GLU A 1 99 ? -10.123 4.585 28.654 1.00 89.88 99 GLU A O 1
ATOM 787 N N . PRO A 1 100 ? -10.255 6.004 26.917 1.00 92.81 100 PRO A N 1
ATOM 788 C CA . PRO A 1 100 ? -10.334 4.927 25.933 1.00 92.81 100 PRO A CA 1
ATOM 789 C C . PRO A 1 100 ? -9.067 4.076 25.860 1.00 92.81 100 PRO A C 1
ATOM 791 O O . PRO A 1 100 ? -9.172 2.858 25.723 1.00 92.81 100 PRO A O 1
ATOM 794 N N . SER A 1 101 ? -7.892 4.686 26.037 1.00 92.38 101 SER A N 1
ATOM 795 C CA . SER A 1 101 ? -6.590 4.008 26.031 1.00 92.38 101 SER A CA 1
ATOM 796 C C . SER A 1 101 ? -6.510 2.884 27.066 1.00 92.38 101 SER A C 1
ATOM 798 O O . SER A 1 101 ? -5.996 1.807 26.767 1.00 92.38 101 SER A O 1
ATOM 800 N N . TYR A 1 102 ? -7.084 3.095 28.257 1.00 92.50 102 TYR A N 1
ATOM 801 C CA . TYR A 1 102 ? -7.150 2.081 29.312 1.00 92.50 102 TYR A CA 1
ATOM 802 C C . TYR A 1 102 ? -7.931 0.841 28.861 1.00 92.50 102 TYR A C 1
ATOM 804 O O . TYR A 1 102 ? -7.479 -0.293 29.036 1.00 92.50 102 TYR A O 1
ATOM 812 N N . VAL A 1 103 ? -9.103 1.051 28.257 1.00 93.12 103 VAL A N 1
ATOM 813 C CA . VAL A 1 103 ? -9.962 -0.041 27.786 1.00 93.12 103 VAL A CA 1
ATOM 814 C C . VAL A 1 103 ? -9.312 -0.754 26.604 1.00 93.12 103 VAL A C 1
ATOM 816 O O . VAL A 1 103 ? -9.248 -1.981 26.592 1.00 93.12 103 VAL A O 1
ATOM 819 N N . VAL A 1 104 ? -8.764 -0.001 25.647 1.00 93.50 104 VAL A N 1
ATOM 820 C CA . VAL A 1 104 ? -8.046 -0.550 24.490 1.00 93.50 104 VAL A CA 1
ATOM 821 C C . VAL A 1 104 ? -6.891 -1.448 24.932 1.00 93.50 104 VAL A C 1
ATOM 823 O O . VAL A 1 104 ? -6.804 -2.584 24.470 1.00 93.50 104 VAL A O 1
ATOM 826 N N . TRP A 1 105 ? -6.057 -0.989 25.871 1.00 93.06 105 TRP A N 1
ATOM 827 C CA . TRP A 1 105 ? -4.953 -1.782 26.423 1.00 93.06 105 TRP A CA 1
ATOM 828 C C . TRP A 1 105 ? -5.441 -3.102 27.033 1.00 93.06 105 TRP A C 1
ATOM 830 O O . TRP A 1 105 ? -4.829 -4.149 26.826 1.00 93.06 105 TRP A O 1
ATOM 840 N N . LYS A 1 106 ? -6.586 -3.076 27.724 1.00 91.69 106 LYS A N 1
ATOM 841 C CA . LYS A 1 106 ? -7.171 -4.257 28.369 1.00 91.69 106 LYS A CA 1
ATOM 842 C C . LYS A 1 106 ? -7.641 -5.321 27.374 1.00 91.69 106 LYS A C 1
ATOM 844 O O . LYS A 1 106 ? -7.532 -6.507 27.662 1.00 91.69 106 LYS A O 1
ATOM 849 N N . TYR A 1 107 ? -8.156 -4.909 26.216 1.00 92.50 107 TYR A N 1
ATOM 850 C CA . TYR A 1 107 ? -8.743 -5.804 25.210 1.00 92.50 107 TYR A CA 1
ATOM 851 C C . TYR A 1 107 ? -7.840 -6.066 23.994 1.00 92.50 107 TYR A C 1
ATOM 853 O O . TYR A 1 107 ? -8.298 -6.655 23.018 1.00 92.50 107 TYR A O 1
ATOM 861 N N . LEU A 1 108 ? -6.563 -5.672 24.042 1.00 89.19 108 LEU A N 1
ATOM 862 C CA . LEU A 1 108 ? -5.628 -5.816 22.918 1.00 89.19 108 LEU A CA 1
ATOM 863 C C . LEU A 1 108 ? -5.252 -7.281 22.598 1.00 89.19 108 LEU A C 1
ATOM 865 O O . LEU A 1 108 ? -4.698 -7.562 21.535 1.00 89.19 108 LEU A O 1
ATOM 869 N N . ASP A 1 109 ? -5.563 -8.222 23.493 1.00 83.88 109 ASP A N 1
ATOM 870 C CA . ASP A 1 109 ? -5.353 -9.657 23.280 1.00 83.88 109 ASP A CA 1
ATOM 871 C C . ASP A 1 109 ? -6.151 -10.179 22.064 1.00 83.88 109 ASP A C 1
ATOM 873 O O . ASP A 1 109 ? -7.340 -9.890 21.894 1.00 83.88 109 ASP A O 1
ATOM 877 N N . ALA A 1 110 ? -5.510 -11.007 21.231 1.00 75.06 110 ALA A N 1
ATOM 878 C CA . ALA A 1 110 ? -6.110 -11.606 20.041 1.00 75.06 110 ALA A CA 1
ATOM 879 C C . ALA A 1 110 ? -7.391 -12.414 20.333 1.00 75.06 110 ALA A C 1
ATOM 881 O O . ALA A 1 110 ? -8.296 -12.437 19.501 1.00 75.06 110 ALA A O 1
ATOM 882 N N . GLN A 1 111 ? -7.521 -13.025 21.515 1.00 86.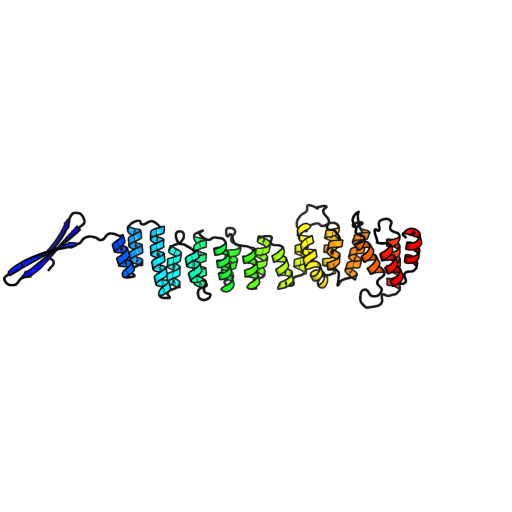81 111 GLN A N 1
ATOM 883 C CA . GLN A 1 111 ? -8.729 -13.756 21.924 1.00 86.81 111 GLN A CA 1
ATOM 884 C C . GLN A 1 111 ? -9.930 -12.840 22.198 1.00 86.81 111 GLN A C 1
ATOM 886 O O . GLN A 1 111 ? -11.062 -13.314 22.330 1.00 86.81 111 GLN A O 1
ATOM 891 N N . ARG A 1 112 ? -9.701 -11.530 22.330 1.00 90.19 112 ARG A N 1
ATOM 892 C CA . ARG A 1 112 ? -10.707 -10.536 22.730 1.00 90.19 112 ARG A CA 1
ATOM 893 C C . ARG A 1 112 ? -10.949 -9.460 21.678 1.00 90.19 112 ARG A C 1
ATOM 895 O O . ARG A 1 112 ? -11.656 -8.490 21.944 1.00 90.19 112 ARG A O 1
ATOM 902 N N . ILE A 1 113 ? -10.468 -9.687 20.462 1.00 91.19 113 ILE A N 1
ATOM 903 C CA . ILE A 1 113 ? -10.608 -8.771 19.330 1.00 91.19 113 ILE A CA 1
ATOM 904 C C . ILE A 1 113 ? -12.068 -8.378 19.024 1.00 91.19 113 ILE A C 1
ATOM 906 O O . ILE A 1 113 ? -12.321 -7.238 18.653 1.00 91.19 113 ILE A O 1
ATOM 910 N N . GLN A 1 114 ? -13.045 -9.268 19.252 1.00 92.69 114 GLN A N 1
ATOM 911 C CA . GLN A 1 114 ? -14.476 -8.952 19.094 1.00 92.69 114 GLN A CA 1
ATOM 912 C C . GLN A 1 114 ? -14.963 -7.911 20.113 1.00 92.69 114 GLN A C 1
ATOM 914 O O . GLN A 1 114 ? -15.720 -7.003 19.775 1.00 92.69 114 GLN A O 1
ATOM 919 N N . ASN A 1 115 ? -14.496 -8.002 21.360 1.00 94.00 115 ASN A N 1
ATOM 920 C CA . ASN A 1 115 ? -14.840 -7.036 22.401 1.00 94.00 115 ASN A CA 1
ATOM 921 C C . ASN A 1 115 ? -14.149 -5.696 22.151 1.00 94.00 115 ASN A C 1
ATOM 923 O O . ASN A 1 115 ? -14.796 -4.652 22.218 1.00 94.00 115 ASN A O 1
ATOM 927 N N . LEU A 1 116 ? -12.874 -5.724 21.753 1.00 94.75 116 LEU A N 1
ATOM 928 C CA . LEU A 1 116 ? -12.160 -4.519 21.336 1.00 94.75 116 LEU A CA 1
ATOM 929 C C . LEU A 1 116 ? -12.878 -3.807 20.178 1.00 94.75 116 LEU A C 1
ATOM 931 O O . LEU A 1 116 ? -13.113 -2.602 20.249 1.00 94.75 116 LEU A O 1
ATOM 935 N N . ARG A 1 117 ? -13.302 -4.561 19.156 1.00 93.25 117 ARG A N 1
ATOM 936 C CA . ARG A 1 117 ? -14.087 -4.052 18.024 1.00 93.25 117 ARG A CA 1
ATOM 937 C C . ARG A 1 117 ? -15.362 -3.345 18.492 1.00 93.25 117 ARG A C 1
ATOM 939 O O . ARG A 1 117 ? -15.571 -2.192 18.130 1.00 93.25 117 ARG A O 1
ATOM 946 N N . ARG A 1 118 ? -16.184 -3.994 19.330 1.00 94.06 118 ARG A N 1
ATOM 947 C CA . ARG A 1 118 ? -17.431 -3.407 19.870 1.00 94.06 118 ARG A CA 1
ATOM 948 C C . ARG A 1 118 ? -17.180 -2.088 20.598 1.00 94.06 118 ARG A C 1
ATOM 950 O O . ARG A 1 118 ? -17.936 -1.133 20.418 1.00 94.06 118 ARG A O 1
ATOM 957 N N . TYR A 1 119 ? -16.122 -2.032 21.405 1.00 95.12 119 TYR A N 1
ATOM 958 C CA . TYR A 1 119 ? -15.749 -0.818 22.123 1.00 95.12 119 TYR A CA 1
ATOM 959 C C . TYR A 1 119 ? -15.363 0.318 21.165 1.00 95.12 119 TYR A C 1
ATOM 961 O O . TYR A 1 119 ? -15.895 1.424 21.270 1.00 95.12 119 TYR A O 1
ATOM 969 N N . LEU A 1 120 ? -14.488 0.039 20.196 1.00 93.25 120 LEU A N 1
ATOM 970 C CA . LEU A 1 120 ? -14.026 1.022 19.212 1.00 93.25 120 LEU A CA 1
ATOM 971 C C . LEU A 1 120 ? -15.159 1.506 18.290 1.00 93.25 120 LEU A C 1
ATOM 973 O O . LEU A 1 120 ? -15.263 2.701 18.015 1.00 93.25 120 LEU A O 1
ATOM 977 N N . GLU A 1 121 ? -16.066 0.619 17.868 1.00 91.44 121 GLU A N 1
ATOM 978 C CA . GLU A 1 121 ? -17.276 1.001 17.128 1.00 91.44 121 GLU A CA 1
ATOM 979 C C . GLU A 1 121 ? -18.146 1.979 17.931 1.00 91.44 121 GLU A C 1
ATOM 981 O O . GLU A 1 121 ? -18.630 2.982 17.398 1.00 91.44 121 GLU A O 1
ATOM 986 N N . ALA A 1 122 ? -18.351 1.708 19.223 1.00 92.25 122 ALA A N 1
ATOM 987 C CA . ALA A 1 122 ? -19.124 2.588 20.091 1.00 92.25 122 ALA A CA 1
ATOM 988 C C . ALA A 1 122 ? -18.441 3.951 20.283 1.00 92.25 122 ALA A C 1
ATOM 990 O O . ALA A 1 122 ? -19.120 4.983 20.302 1.00 92.25 122 ALA A O 1
ATOM 991 N N . LEU A 1 123 ? -17.109 3.962 20.358 1.00 92.38 123 LEU A N 1
ATOM 992 C CA . LEU A 1 123 ? -16.299 5.174 20.432 1.00 92.38 123 LEU A CA 1
ATOM 993 C C . LEU A 1 123 ? -16.494 6.058 19.189 1.00 92.38 123 LEU A C 1
ATOM 995 O O . LEU A 1 123 ? -16.718 7.265 19.315 1.00 92.38 123 LEU A O 1
ATOM 999 N N . HIS A 1 124 ? -16.526 5.449 17.999 1.00 88.75 124 HIS A N 1
ATOM 1000 C CA . HIS A 1 124 ? -16.851 6.137 16.747 1.00 88.75 124 HIS A CA 1
ATOM 1001 C C . HIS A 1 124 ? -18.288 6.663 16.707 1.00 88.75 124 HIS A C 1
ATOM 1003 O O . HIS A 1 124 ? -18.503 7.823 16.354 1.00 88.75 124 HIS A O 1
ATOM 1009 N N . ARG A 1 125 ? -19.281 5.855 17.110 1.00 89.12 125 ARG A N 1
ATOM 1010 C CA . ARG A 1 125 ? -20.698 6.281 17.145 1.00 89.12 125 ARG A CA 1
ATOM 1011 C C . ARG A 1 125 ? -20.914 7.495 18.048 1.00 89.12 125 ARG A C 1
ATOM 1013 O O . ARG A 1 125 ? -21.740 8.348 17.736 1.00 89.12 125 ARG A O 1
ATOM 1020 N N . LYS A 1 126 ? -20.152 7.587 19.140 1.00 89.88 126 LYS A N 1
ATOM 1021 C CA . LYS A 1 126 ? -20.177 8.710 20.087 1.00 89.88 126 LYS A CA 1
ATOM 1022 C C . LYS A 1 126 ? -19.235 9.866 19.710 1.00 89.88 126 LYS A C 1
ATOM 1024 O O . LYS A 1 126 ? -19.158 10.827 20.465 1.00 89.88 126 LYS A O 1
ATOM 1029 N N . LYS A 1 127 ? -18.553 9.801 18.556 1.00 87.12 127 LYS A N 1
ATOM 1030 C CA . LYS A 1 127 ? -17.589 10.809 18.062 1.00 87.12 127 LYS A CA 1
ATOM 1031 C C . LYS A 1 127 ? -16.448 11.125 19.046 1.00 87.12 127 LYS A C 1
ATOM 1033 O O . LYS A 1 127 ? -15.940 12.238 19.059 1.00 87.12 127 LYS A O 1
ATOM 1038 N N . ALA A 1 128 ? -16.050 10.140 19.851 1.00 86.81 128 ALA A N 1
ATOM 1039 C CA . ALA A 1 128 ? -14.952 10.244 20.818 1.00 86.81 128 ALA A CA 1
ATOM 1040 C C . ALA A 1 128 ? -13.682 9.500 20.354 1.00 86.81 128 ALA A C 1
ATOM 1042 O O . ALA A 1 128 ? -12.720 9.365 21.106 1.00 86.81 128 ALA A O 1
ATOM 1043 N N . ALA A 1 129 ? -13.692 8.963 19.130 1.00 87.50 129 ALA A N 1
ATOM 1044 C CA . ALA A 1 129 ? -12.557 8.258 18.546 1.00 87.50 129 ALA A CA 1
ATOM 1045 C C . ALA A 1 129 ? -11.534 9.245 17.965 1.00 87.50 129 ALA A C 1
ATOM 1047 O O . ALA A 1 129 ? -11.903 10.299 17.450 1.00 87.50 129 ALA A O 1
ATOM 1048 N N . ASN A 1 130 ? -10.257 8.870 18.033 1.00 87.88 130 ASN A N 1
ATOM 1049 C CA . ASN A 1 130 ? -9.151 9.564 17.380 1.00 87.88 130 ASN A CA 1
ATOM 1050 C C . ASN A 1 130 ? -8.625 8.692 16.223 1.00 87.88 130 ASN A C 1
ATOM 1052 O O . ASN A 1 130 ? -9.141 7.598 15.973 1.00 87.88 130 ASN A O 1
ATOM 1056 N N . GLU A 1 131 ? -7.594 9.162 15.532 1.00 84.56 131 GLU A N 1
ATOM 1057 C CA . GLU A 1 131 ? -6.981 8.452 14.408 1.00 84.56 131 GLU A CA 1
ATOM 1058 C C . GLU A 1 131 ? -6.451 7.059 14.799 1.00 84.56 131 GLU A C 1
ATOM 1060 O O . GLU A 1 131 ? -6.784 6.075 14.140 1.00 84.56 131 GLU A O 1
ATOM 1065 N N . ASP A 1 132 ? -5.747 6.935 15.931 1.00 86.94 132 ASP A N 1
ATOM 1066 C CA . ASP A 1 132 ? -5.212 5.656 16.428 1.00 86.94 132 ASP A CA 1
ATOM 1067 C C . ASP A 1 132 ? -6.313 4.617 16.688 1.00 86.94 132 ASP A C 1
ATOM 1069 O O . ASP A 1 132 ? -6.200 3.450 16.301 1.00 86.94 132 ASP A O 1
ATOM 1073 N N . HIS A 1 133 ? -7.414 5.038 17.318 1.00 89.75 133 HIS A N 1
ATOM 1074 C CA . HIS A 1 133 ? -8.583 4.192 17.565 1.00 89.75 133 HIS A CA 1
ATOM 1075 C C . HIS A 1 133 ? -9.212 3.714 16.253 1.00 89.75 133 HIS A C 1
ATOM 1077 O O . HIS A 1 133 ? -9.643 2.564 16.148 1.00 89.75 133 HIS A O 1
ATOM 1083 N N . THR A 1 134 ? -9.225 4.586 15.248 1.00 86.75 134 THR A N 1
ATOM 1084 C CA . THR A 1 134 ? -9.766 4.307 13.917 1.00 86.75 134 THR A CA 1
ATOM 1085 C C . THR A 1 134 ? -8.913 3.270 13.187 1.00 86.75 134 THR A C 1
ATOM 1087 O O . THR A 1 134 ? -9.432 2.281 12.664 1.00 86.75 134 THR A O 1
ATOM 1090 N N . THR A 1 135 ? -7.592 3.441 13.224 1.00 86.44 135 THR A N 1
ATOM 1091 C CA . THR A 1 135 ? -6.618 2.500 12.663 1.00 86.44 135 THR A CA 1
ATOM 1092 C C . THR A 1 135 ? -6.689 1.139 13.359 1.00 86.44 135 THR A C 1
ATOM 1094 O O . THR A 1 135 ? -6.687 0.091 12.707 1.00 86.44 135 THR A O 1
ATOM 1097 N N . LEU A 1 136 ? -6.831 1.122 14.688 1.00 89.31 136 LEU A N 1
ATOM 1098 C CA . LEU A 1 136 ? -6.994 -0.118 15.444 1.00 89.31 136 LEU A CA 1
ATOM 1099 C C . LEU A 1 136 ? -8.315 -0.830 15.123 1.00 89.31 136 LEU A C 1
ATOM 1101 O O . LEU A 1 136 ? -8.340 -2.059 15.041 1.00 89.31 136 LEU A O 1
ATOM 1105 N N . LEU A 1 137 ? -9.401 -0.089 14.901 1.00 90.12 137 LEU A N 1
ATOM 1106 C CA . LEU A 1 137 ? -10.681 -0.665 14.487 1.00 90.12 137 LEU A CA 1
ATOM 1107 C C . LEU A 1 137 ? -10.574 -1.313 13.101 1.00 90.12 137 LEU A C 1
ATOM 1109 O O . LEU A 1 137 ? -11.055 -2.429 12.905 1.00 90.12 137 LEU A O 1
ATOM 1113 N N . LEU A 1 138 ? -9.868 -0.674 12.168 1.00 87.25 138 LEU A N 1
ATOM 1114 C CA . LEU A 1 138 ? -9.591 -1.247 10.851 1.00 87.25 138 LEU A CA 1
ATOM 1115 C C . LEU A 1 138 ? -8.778 -2.551 10.948 1.00 87.25 138 LEU A C 1
ATOM 1117 O O . LEU A 1 138 ? -9.104 -3.553 10.305 1.00 87.25 138 LEU A O 1
ATOM 1121 N N . ASN A 1 139 ? -7.763 -2.572 11.816 1.00 87.19 139 ASN A N 1
ATOM 1122 C CA . ASN A 1 139 ? -7.013 -3.786 12.148 1.00 87.19 139 ASN A CA 1
ATOM 1123 C C . ASN A 1 139 ? -7.916 -4.884 12.721 1.00 87.19 139 ASN A C 1
ATOM 1125 O O . ASN A 1 139 ? -7.713 -6.065 12.438 1.00 87.19 139 ASN A O 1
ATOM 1129 N N . CYS A 1 140 ? -8.923 -4.514 13.515 1.00 90.06 140 CYS A N 1
ATOM 1130 C CA . CYS A 1 140 ? -9.892 -5.472 14.035 1.00 90.06 140 CYS A CA 1
ATOM 1131 C C . CYS A 1 140 ? -10.753 -6.067 12.915 1.00 90.06 140 CYS A C 1
ATOM 1133 O O . CYS A 1 140 ? -10.872 -7.289 12.848 1.00 90.06 140 CYS A O 1
ATOM 1135 N N . TYR A 1 141 ? -11.303 -5.248 12.011 1.00 90.00 141 TYR A N 1
ATOM 1136 C CA . TYR A 1 141 ? -12.125 -5.745 10.898 1.00 90.00 141 TYR A CA 1
ATOM 1137 C C . TYR A 1 141 ? -11.360 -6.696 9.980 1.00 90.00 141 TYR A C 1
ATOM 1139 O O . TYR A 1 141 ? -11.871 -7.759 9.627 1.00 90.00 141 TYR A O 1
ATOM 1147 N N . THR A 1 142 ? -10.119 -6.346 9.632 1.00 87.19 142 THR A N 1
ATOM 1148 C CA . THR A 1 142 ? -9.294 -7.178 8.748 1.00 87.19 142 THR A CA 1
ATOM 1149 C C . THR A 1 142 ? -8.964 -8.534 9.369 1.00 87.19 142 THR A C 1
ATOM 1151 O O . THR A 1 142 ? -9.141 -9.558 8.710 1.00 87.19 142 THR A O 1
ATOM 1154 N N . LYS A 1 143 ? -8.576 -8.563 10.652 1.00 87.69 143 LYS A N 1
ATOM 1155 C CA . LYS A 1 143 ? -8.305 -9.805 11.399 1.00 87.69 143 LYS A CA 1
ATOM 1156 C C . LYS A 1 143 ? -9.546 -10.668 11.625 1.00 87.69 143 LYS A C 1
ATOM 1158 O O . LYS A 1 143 ? -9.424 -11.883 11.731 1.00 87.69 143 LYS A O 1
ATOM 1163 N N . LEU A 1 144 ? -10.722 -10.051 11.728 1.00 88.25 144 LEU A N 1
ATOM 1164 C CA . LEU A 1 144 ? -11.995 -10.749 11.907 1.00 88.25 144 LEU A CA 1
ATOM 1165 C C . LEU A 1 144 ? -12.640 -11.206 10.593 1.00 88.25 144 LEU A C 1
ATOM 1167 O O . LEU A 1 144 ? -13.663 -11.884 10.644 1.00 88.25 144 LEU A O 1
ATOM 1171 N N . ASN A 1 145 ? -12.052 -10.857 9.442 1.00 85.12 145 ASN A N 1
ATOM 1172 C CA . ASN A 1 145 ? -12.617 -11.095 8.111 1.00 85.12 145 ASN A CA 1
ATOM 1173 C C . ASN A 1 145 ? -14.042 -10.517 7.948 1.00 85.12 145 ASN A C 1
ATOM 1175 O O . ASN A 1 145 ? -14.889 -11.076 7.252 1.00 85.12 145 ASN A O 1
ATOM 1179 N N . ASP A 1 146 ? -14.320 -9.388 8.609 1.00 84.44 146 ASP A N 1
ATOM 1180 C CA . ASP A 1 146 ? -15.611 -8.698 8.528 1.00 84.44 146 ASP A CA 1
ATOM 1181 C C . ASP A 1 146 ? -15.593 -7.690 7.368 1.00 84.44 146 ASP A C 1
ATOM 1183 O O . ASP A 1 146 ? -15.420 -6.482 7.542 1.00 84.44 146 ASP A O 1
ATOM 1187 N N . LEU A 1 147 ? -15.692 -8.221 6.146 1.00 82.25 147 LEU A N 1
ATOM 1188 C CA . LEU A 1 147 ? -15.576 -7.444 4.907 1.00 82.25 147 LEU A C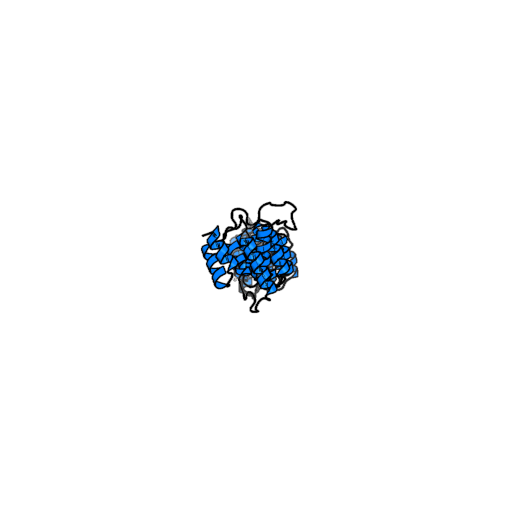A 1
ATOM 1189 C C . LEU A 1 147 ? -16.695 -6.415 4.733 1.00 82.25 147 LEU A C 1
ATOM 1191 O O . LEU A 1 147 ? -16.450 -5.342 4.186 1.00 82.25 147 LEU A O 1
ATOM 1195 N N . ALA A 1 148 ? -17.906 -6.741 5.187 1.00 85.62 148 ALA A N 1
ATOM 1196 C CA . ALA A 1 148 ? -19.074 -5.884 5.022 1.00 85.62 148 ALA A CA 1
ATOM 1197 C C . ALA A 1 148 ? -18.958 -4.618 5.878 1.00 85.62 148 ALA A C 1
ATOM 1199 O O . ALA A 1 148 ? -19.171 -3.510 5.379 1.00 85.62 148 ALA A O 1
ATOM 1200 N N . GLU A 1 149 ? -18.573 -4.765 7.149 1.00 84.06 149 GLU A N 1
ATOM 1201 C CA . GLU A 1 149 ? -18.350 -3.605 8.013 1.00 84.06 149 GLU A CA 1
ATOM 1202 C C . GLU A 1 149 ? -17.100 -2.827 7.597 1.00 84.06 149 GLU A C 1
ATOM 1204 O O . GLU A 1 149 ? -17.136 -1.596 7.592 1.00 84.06 149 GLU A O 1
ATOM 1209 N N . LEU A 1 150 ? -16.039 -3.504 7.142 1.00 85.50 150 LEU A N 1
ATOM 1210 C CA . LEU A 1 150 ? -14.868 -2.838 6.567 1.00 85.50 150 LEU A CA 1
ATOM 1211 C C . LEU A 1 150 ? -15.246 -1.955 5.368 1.00 85.50 150 LEU A C 1
ATOM 1213 O O . LEU A 1 150 ? -14.868 -0.785 5.330 1.00 85.50 150 LEU A O 1
ATOM 1217 N N . ASP A 1 151 ? -16.024 -2.478 4.417 1.00 85.25 151 ASP A N 1
ATOM 1218 C CA . ASP A 1 151 ? -16.482 -1.709 3.255 1.00 85.25 151 ASP A CA 1
ATOM 1219 C C . ASP A 1 151 ? -17.333 -0.517 3.662 1.00 85.25 151 ASP A C 1
ATOM 1221 O O . ASP A 1 151 ? -17.112 0.610 3.211 1.00 85.25 151 ASP A O 1
ATOM 1225 N N . ARG A 1 152 ? -18.288 -0.737 4.562 1.00 85.75 152 ARG A N 1
ATOM 1226 C CA . ARG A 1 152 ? -19.120 0.342 5.083 1.00 85.75 152 ARG A CA 1
ATOM 1227 C C . ARG A 1 152 ? -18.279 1.409 5.779 1.00 85.75 152 ARG A C 1
ATOM 1229 O O . ARG A 1 152 ? -18.635 2.586 5.733 1.00 85.75 152 ARG A O 1
ATOM 1236 N N . PHE A 1 153 ? -17.194 1.017 6.435 1.00 83.50 153 PHE A N 1
ATOM 1237 C CA . PHE A 1 153 ? -16.311 1.916 7.159 1.00 83.50 153 PHE A CA 1
ATOM 1238 C C . PHE A 1 153 ? -15.450 2.772 6.222 1.00 83.50 153 PHE A C 1
ATOM 1240 O O . PHE A 1 153 ? -15.456 3.996 6.344 1.00 83.50 153 PHE A O 1
ATOM 1247 N N . ILE A 1 154 ? -14.773 2.172 5.235 1.00 82.94 154 ILE A N 1
ATOM 1248 C CA . ILE A 1 154 ? -13.869 2.900 4.320 1.00 82.94 154 ILE A CA 1
ATOM 1249 C C . ILE A 1 154 ? -14.601 3.910 3.420 1.00 82.94 154 ILE A C 1
ATOM 1251 O O . ILE A 1 154 ? -14.028 4.940 3.043 1.00 82.94 154 ILE A O 1
ATOM 1255 N N . HIS A 1 155 ? -15.874 3.648 3.104 1.00 83.25 155 HIS A N 1
ATOM 1256 C CA . HIS A 1 155 ? -16.710 4.519 2.274 1.00 83.25 155 HIS A CA 1
ATOM 1257 C C . HIS A 1 155 ? -17.324 5.695 3.048 1.00 83.25 155 HIS A C 1
ATOM 1259 O O . HIS A 1 155 ? -17.845 6.624 2.428 1.00 83.25 155 HIS A O 1
ATOM 1265 N N . GLN A 1 156 ? -17.250 5.717 4.384 1.00 80.06 156 GLN A N 1
ATOM 1266 C CA . GLN A 1 156 ? -17.755 6.851 5.157 1.00 80.06 156 GLN A CA 1
ATOM 1267 C C . GLN A 1 156 ? -16.845 8.083 4.977 1.00 80.06 156 GLN A C 1
ATOM 1269 O O . GLN A 1 156 ? -15.634 7.994 5.180 1.00 80.06 156 GLN A O 1
ATOM 1274 N N . PRO A 1 157 ? -17.398 9.257 4.615 1.00 66.94 157 PRO A N 1
ATOM 1275 C CA . PRO A 1 157 ? -16.603 10.456 4.335 1.00 66.94 157 PRO A CA 1
ATOM 1276 C C . PRO A 1 157 ? -16.093 11.171 5.595 1.00 66.94 157 PRO A C 1
ATOM 1278 O O . PRO A 1 157 ? -15.219 12.021 5.500 1.00 66.94 157 PRO A O 1
ATOM 1281 N N . VAL A 1 158 ? -16.646 10.853 6.770 1.00 64.94 158 VAL A N 1
ATOM 1282 C CA . VAL A 1 158 ? -16.395 11.580 8.031 1.00 64.94 158 VAL A CA 1
ATOM 1283 C C . VAL A 1 158 ? -15.261 10.956 8.853 1.00 64.94 158 VAL A C 1
ATOM 1285 O O . VAL A 1 158 ? -14.821 11.530 9.844 1.00 64.94 158 VAL A O 1
ATOM 1288 N N . VAL A 1 159 ? -14.791 9.768 8.476 1.00 67.56 159 VAL A N 1
ATOM 1289 C CA . VAL A 1 159 ? -13.824 9.021 9.281 1.00 67.56 159 VAL A CA 1
ATOM 1290 C C . VAL A 1 159 ? -12.406 9.462 8.918 1.00 67.56 159 VAL A C 1
ATOM 1292 O O . VAL A 1 159 ? -11.972 9.266 7.785 1.00 67.56 159 VAL A O 1
ATOM 1295 N N . GLN A 1 160 ? -11.693 10.044 9.884 1.00 70.44 160 GLN A N 1
ATOM 1296 C CA . GLN A 1 160 ? -10.258 10.319 9.787 1.00 70.44 160 GLN A CA 1
ATOM 1297 C C . GLN A 1 160 ? -9.484 9.109 10.322 1.00 70.44 160 GLN A C 1
ATOM 1299 O O . GLN A 1 160 ? -9.643 8.741 11.483 1.00 70.44 160 GLN A O 1
ATOM 1304 N N . TYR A 1 161 ? -8.692 8.475 9.463 1.00 76.56 161 TYR A N 1
ATOM 1305 C CA . TYR A 1 161 ? -7.751 7.406 9.799 1.00 76.56 161 TYR A CA 1
ATOM 1306 C C . TYR A 1 161 ? -6.423 7.670 9.106 1.00 76.56 161 TYR A C 1
ATOM 1308 O O . TYR A 1 161 ? -6.391 8.338 8.069 1.00 76.56 161 TYR A O 1
ATOM 1316 N N . ASP A 1 162 ? -5.382 7.026 9.624 1.00 80.94 162 ASP A N 1
ATOM 1317 C CA . ASP A 1 162 ? -4.098 6.928 8.950 1.00 80.94 162 ASP A CA 1
ATOM 1318 C C . ASP A 1 162 ? -4.266 6.094 7.671 1.00 80.94 162 ASP A C 1
ATOM 1320 O O . ASP A 1 162 ? -4.440 4.868 7.705 1.00 80.94 162 ASP A O 1
ATOM 1324 N N . ALA A 1 163 ? -4.263 6.782 6.530 1.00 83.38 163 ALA A N 1
ATOM 1325 C CA . ALA A 1 163 ? -4.424 6.175 5.218 1.00 83.38 163 ALA A CA 1
ATOM 1326 C C . ALA A 1 163 ? -3.307 5.171 4.908 1.00 83.38 163 ALA A C 1
ATOM 1328 O O . ALA A 1 163 ? -3.592 4.108 4.352 1.00 83.38 163 ALA A O 1
ATOM 1329 N N . GLU A 1 164 ? -2.065 5.462 5.301 1.00 85.88 164 GLU A N 1
ATOM 1330 C CA . GLU A 1 164 ? -0.912 4.607 5.016 1.00 85.88 164 GLU A CA 1
ATOM 1331 C C . GLU A 1 164 ? -1.047 3.276 5.759 1.00 85.88 164 GLU A C 1
ATOM 1333 O O . GLU A 1 164 ? -0.975 2.197 5.153 1.00 85.88 164 GLU A O 1
ATOM 1338 N N . THR A 1 165 ? -1.334 3.333 7.064 1.00 84.81 165 THR A N 1
ATOM 1339 C CA . THR A 1 165 ? -1.574 2.112 7.839 1.00 84.81 165 THR A CA 1
ATOM 1340 C C . THR A 1 165 ? -2.801 1.372 7.318 1.00 84.81 165 THR A C 1
ATOM 1342 O O . THR A 1 165 ? -2.758 0.147 7.183 1.00 84.81 165 THR A O 1
ATOM 1345 N N . ALA A 1 166 ? -3.871 2.079 6.949 1.00 85.38 166 ALA A N 1
ATOM 1346 C CA . ALA A 1 166 ? -5.075 1.446 6.426 1.00 85.38 166 ALA A CA 1
ATOM 1347 C C . ALA A 1 166 ? -4.821 0.639 5.144 1.00 85.38 166 ALA A C 1
ATOM 1349 O O . ALA A 1 166 ? -5.244 -0.519 5.036 1.00 85.38 166 ALA A O 1
ATOM 1350 N N . ILE A 1 167 ? -4.083 1.222 4.197 1.00 90.31 167 ILE A N 1
ATOM 1351 C CA . ILE A 1 167 ? -3.690 0.564 2.948 1.00 90.31 167 ILE A CA 1
ATOM 1352 C C . ILE A 1 167 ? -2.793 -0.641 3.246 1.00 90.31 167 ILE A C 1
ATOM 1354 O O . ILE A 1 167 ? -3.037 -1.738 2.737 1.00 90.31 167 ILE A O 1
ATOM 1358 N N . LYS A 1 168 ? -1.789 -0.472 4.116 1.00 89.75 168 LYS A N 1
ATOM 1359 C CA . LYS A 1 168 ? -0.853 -1.537 4.498 1.00 89.75 168 LYS A CA 1
ATOM 1360 C C . LYS A 1 168 ? -1.563 -2.738 5.116 1.00 89.75 168 LYS A C 1
ATOM 1362 O O . LYS A 1 168 ? -1.254 -3.875 4.769 1.00 89.75 168 LYS A O 1
ATOM 1367 N N . VAL A 1 169 ? -2.519 -2.496 6.004 1.00 87.44 169 VAL A N 1
ATOM 1368 C CA . VAL A 1 169 ? -3.276 -3.542 6.702 1.00 87.44 169 VAL A CA 1
ATOM 1369 C C . VAL A 1 169 ? -4.185 -4.289 5.732 1.00 87.44 169 VAL A C 1
ATOM 1371 O O . VAL A 1 169 ? -4.198 -5.520 5.733 1.00 87.44 169 VAL A O 1
ATOM 1374 N N . CYS A 1 170 ? -4.890 -3.568 4.854 1.00 89.12 170 CYS A N 1
ATOM 1375 C CA . CYS A 1 170 ? -5.709 -4.193 3.814 1.00 89.12 170 CYS A CA 1
ATOM 1376 C C . CYS A 1 170 ? -4.853 -5.050 2.871 1.00 89.12 170 CYS A C 1
ATOM 1378 O O . CYS A 1 170 ? -5.220 -6.186 2.578 1.00 89.12 170 CYS A O 1
ATOM 1380 N N . ARG A 1 171 ? -3.678 -4.549 2.464 1.00 92.19 171 ARG A N 1
ATOM 1381 C CA . ARG A 1 171 ? -2.713 -5.287 1.638 1.00 92.19 171 ARG A CA 1
ATOM 1382 C C . ARG A 1 171 ? -2.205 -6.552 2.337 1.00 92.19 171 ARG A C 1
ATOM 1384 O O . ARG A 1 171 ? -2.199 -7.614 1.727 1.00 92.19 171 ARG A O 1
ATOM 1391 N N . GLN A 1 172 ? -1.811 -6.465 3.609 1.00 90.00 172 GLN A N 1
ATOM 1392 C CA . GLN A 1 172 ? -1.321 -7.613 4.390 1.00 90.00 172 GLN A CA 1
ATOM 1393 C C . GLN A 1 172 ? -2.387 -8.690 4.604 1.00 90.00 172 GLN A C 1
ATOM 1395 O O . GLN A 1 172 ? -2.060 -9.872 4.660 1.00 90.00 172 GLN A O 1
ATOM 1400 N N . ALA A 1 173 ? -3.653 -8.287 4.706 1.00 87.25 173 ALA A N 1
ATOM 1401 C CA . ALA A 1 173 ? -4.783 -9.203 4.803 1.00 87.25 173 ALA A CA 1
ATOM 1402 C C . ALA A 1 173 ? -5.223 -9.785 3.442 1.00 87.25 173 ALA A C 1
ATOM 1404 O O . ALA A 1 173 ? -6.131 -10.610 3.405 1.00 87.25 173 ALA A O 1
ATOM 1405 N N . GLY A 1 174 ? -4.599 -9.374 2.329 1.00 88.44 174 GLY A N 1
ATOM 1406 C CA . GLY A 1 174 ? -4.928 -9.833 0.975 1.00 88.44 174 GLY A CA 1
ATOM 1407 C C . GLY A 1 174 ? -6.139 -9.139 0.338 1.00 88.44 174 GLY A C 1
ATOM 1408 O O . GLY A 1 174 ? -6.594 -9.552 -0.726 1.00 88.44 174 GLY A O 1
ATOM 1409 N N . TYR A 1 175 ? -6.669 -8.074 0.946 1.00 89.94 175 TYR A N 1
ATOM 1410 C CA . TYR A 1 175 ? -7.805 -7.309 0.418 1.00 89.94 175 TYR A CA 1
ATOM 1411 C C . TYR A 1 175 ? -7.334 -6.214 -0.544 1.00 89.94 175 TYR A C 1
ATOM 1413 O O . TYR A 1 175 ? -7.483 -5.017 -0.273 1.00 89.94 175 TYR A O 1
ATOM 1421 N N . TYR A 1 176 ? -6.747 -6.626 -1.669 1.00 92.56 176 TYR A N 1
ATOM 1422 C CA . TYR A 1 176 ? -6.125 -5.714 -2.630 1.00 92.56 176 TYR A CA 1
ATOM 1423 C C . TYR A 1 176 ? -7.107 -4.683 -3.198 1.00 92.56 176 TYR A C 1
ATOM 1425 O O . TYR A 1 176 ? -6.779 -3.503 -3.207 1.00 92.56 176 TYR A O 1
ATOM 1433 N N . ASP A 1 177 ? -8.337 -5.072 -3.550 1.00 91.12 177 ASP A N 1
ATOM 1434 C CA . ASP A 1 177 ? -9.345 -4.146 -4.099 1.00 91.12 177 ASP A CA 1
ATOM 1435 C C . ASP A 1 177 ? -9.642 -2.973 -3.150 1.00 91.12 177 ASP A C 1
ATOM 1437 O O . ASP A 1 177 ? -9.744 -1.816 -3.561 1.00 91.12 177 ASP A O 1
ATOM 1441 N N . LYS A 1 178 ? -9.726 -3.262 -1.844 1.00 90.19 178 LYS A N 1
ATOM 1442 C CA . LYS A 1 178 ? -9.971 -2.245 -0.811 1.00 90.19 178 LYS A CA 1
ATOM 1443 C C . LYS A 1 178 ? -8.741 -1.373 -0.591 1.00 90.19 178 LYS A C 1
ATOM 1445 O O . LYS A 1 178 ? -8.872 -0.163 -0.430 1.00 90.19 178 LYS A O 1
ATOM 1450 N N . ALA A 1 179 ? -7.551 -1.974 -0.610 1.00 92.06 179 ALA A N 1
ATOM 1451 C CA . ALA A 1 179 ? -6.291 -1.246 -0.508 1.00 92.06 179 ALA A CA 1
ATOM 1452 C C . ALA A 1 179 ? -6.096 -0.285 -1.697 1.00 92.06 179 ALA A C 1
ATOM 1454 O O . ALA A 1 179 ? -5.718 0.866 -1.489 1.00 92.06 179 ALA A O 1
ATOM 1455 N N . LEU A 1 180 ? -6.433 -0.715 -2.919 1.00 93.38 180 LEU A N 1
ATOM 1456 C CA . LEU A 1 180 ? -6.418 0.124 -4.120 1.00 93.38 180 LEU A CA 1
ATOM 1457 C C . LEU A 1 180 ? -7.435 1.264 -4.023 1.00 93.38 180 LEU A C 1
ATOM 1459 O O . LEU A 1 180 ? -7.088 2.410 -4.305 1.00 93.38 180 LEU A O 1
ATOM 1463 N N . TYR A 1 181 ? -8.662 0.982 -3.572 1.00 90.94 181 TYR A N 1
ATOM 1464 C CA . TYR A 1 181 ? -9.674 2.017 -3.338 1.00 90.94 181 TYR A CA 1
ATOM 1465 C C . TYR A 1 181 ? -9.178 3.090 -2.358 1.00 90.94 181 TYR A C 1
ATOM 1467 O O . TYR A 1 181 ? -9.302 4.286 -2.628 1.00 90.94 181 TYR A O 1
ATOM 1475 N N . LEU A 1 182 ? -8.584 2.670 -1.237 1.00 89.56 182 LEU A N 1
ATOM 1476 C CA . LEU A 1 182 ? -8.016 3.576 -0.240 1.00 89.56 182 LEU A CA 1
ATOM 1477 C C . LEU A 1 182 ? -6.861 4.406 -0.816 1.00 89.56 182 LEU A C 1
ATOM 1479 O O . LEU A 1 182 ? -6.846 5.623 -0.635 1.00 89.56 182 LEU A O 1
ATOM 1483 N N . ALA A 1 183 ? -5.942 3.777 -1.550 1.00 92.69 183 ALA A N 1
ATOM 1484 C CA . ALA A 1 183 ? -4.818 4.463 -2.181 1.00 92.69 183 ALA A CA 1
ATOM 1485 C C . ALA A 1 183 ? -5.287 5.523 -3.192 1.00 92.69 183 ALA A C 1
ATOM 1487 O O . ALA A 1 183 ? -4.822 6.661 -3.156 1.00 92.69 183 ALA A O 1
ATOM 1488 N N . LEU A 1 184 ? -6.280 5.200 -4.030 1.00 91.19 184 LEU A N 1
ATOM 1489 C CA . LEU A 1 184 ? -6.882 6.156 -4.967 1.00 91.19 184 LEU A CA 1
ATOM 1490 C C . LEU A 1 184 ? -7.575 7.316 -4.247 1.00 91.19 184 LEU A C 1
ATOM 1492 O O . LEU A 1 184 ? -7.389 8.474 -4.622 1.00 91.19 184 LEU A O 1
ATOM 1496 N N . LYS A 1 185 ? -8.357 7.018 -3.202 1.00 88.88 185 LYS A N 1
ATOM 1497 C CA . LYS A 1 185 ? -9.096 8.021 -2.421 1.00 88.88 185 LYS A CA 1
ATOM 1498 C C . LYS A 1 185 ? -8.163 9.041 -1.763 1.00 88.88 185 LYS A C 1
ATOM 1500 O O . LYS A 1 185 ? -8.495 10.224 -1.731 1.00 88.88 185 LYS A O 1
ATOM 1505 N N . HIS A 1 186 ? -7.013 8.589 -1.267 1.00 88.44 186 HIS A N 1
ATOM 1506 C CA . HIS A 1 186 ? -6.020 9.427 -0.584 1.00 88.44 186 HIS A CA 1
ATOM 1507 C C . HIS A 1 186 ? -4.903 9.945 -1.499 1.00 88.44 186 HIS A C 1
ATOM 1509 O O . HIS A 1 186 ? -4.012 10.640 -1.021 1.00 88.44 186 HIS A O 1
ATOM 1515 N N . LYS A 1 187 ? -4.965 9.660 -2.809 1.00 89.75 187 LYS A N 1
ATOM 1516 C CA . LYS A 1 187 ? -3.927 10.009 -3.799 1.00 89.75 187 LYS A CA 1
ATOM 1517 C C . LYS A 1 187 ? -2.533 9.464 -3.448 1.00 89.75 187 LYS A C 1
ATOM 1519 O O . LYS A 1 187 ? -1.521 10.063 -3.793 1.00 89.75 187 LYS A O 1
ATOM 1524 N N . ASP A 1 188 ? -2.470 8.309 -2.790 1.00 91.81 188 ASP A N 1
ATOM 1525 C CA . ASP A 1 188 ? -1.212 7.603 -2.542 1.00 91.81 188 ASP A CA 1
ATOM 1526 C C . ASP A 1 188 ? -0.831 6.768 -3.774 1.00 91.81 188 ASP A C 1
ATOM 1528 O O . ASP A 1 188 ? -1.119 5.569 -3.884 1.00 91.81 188 ASP A O 1
ATOM 1532 N N . HIS A 1 189 ? -0.186 7.435 -4.732 1.00 93.81 189 HIS A N 1
ATOM 1533 C CA . HIS A 1 189 ? 0.286 6.829 -5.977 1.00 93.81 189 HIS A CA 1
ATOM 1534 C C . HIS A 1 189 ? 1.314 5.712 -5.734 1.00 93.81 189 HIS A C 1
ATOM 1536 O O . HIS A 1 189 ? 1.344 4.727 -6.477 1.00 93.81 189 HIS A O 1
ATOM 1542 N N . ASN A 1 190 ? 2.127 5.828 -4.676 1.00 93.81 190 ASN A N 1
ATOM 1543 C CA . ASN A 1 190 ? 3.190 4.877 -4.370 1.00 93.81 190 ASN A CA 1
ATOM 1544 C C . ASN A 1 190 ? 2.596 3.539 -3.957 1.00 93.81 190 ASN A C 1
ATOM 1546 O O . ASN A 1 190 ? 2.929 2.513 -4.553 1.00 93.81 190 ASN A O 1
ATOM 1550 N N . SER A 1 191 ? 1.683 3.557 -2.986 1.00 93.88 191 SER A N 1
ATOM 1551 C CA . SER A 1 191 ? 1.024 2.344 -2.521 1.00 93.88 191 SER A CA 1
ATOM 1552 C C . SER A 1 191 ? 0.172 1.709 -3.615 1.00 93.88 191 SER A C 1
ATOM 1554 O O . SER A 1 191 ? 0.228 0.490 -3.775 1.00 93.88 191 SER A O 1
ATOM 1556 N N . TYR A 1 192 ? -0.552 2.512 -4.407 1.00 95.44 192 TYR A N 1
ATOM 1557 C CA . TYR A 1 192 ? -1.350 2.014 -5.532 1.00 95.44 192 TYR A CA 1
ATOM 1558 C C . TYR A 1 192 ? -0.490 1.231 -6.533 1.00 95.44 192 TYR A C 1
ATOM 1560 O O . TYR A 1 192 ? -0.750 0.056 -6.795 1.00 95.44 192 TYR A O 1
ATOM 1568 N N . LEU A 1 193 ? 0.578 1.851 -7.046 1.00 95.19 193 LEU A N 1
ATOM 1569 C CA . LEU A 1 193 ? 1.464 1.220 -8.025 1.00 95.19 193 LEU A CA 1
ATOM 1570 C C . LEU A 1 193 ? 2.199 0.022 -7.436 1.00 95.19 193 LEU A C 1
ATOM 1572 O O . LEU A 1 193 ? 2.348 -0.999 -8.104 1.00 95.19 193 LEU A O 1
ATOM 1576 N N . LYS A 1 194 ? 2.608 0.108 -6.169 1.00 95.12 194 LYS A N 1
ATOM 1577 C CA . LYS A 1 194 ? 3.261 -1.000 -5.481 1.00 95.12 194 LYS A CA 1
ATOM 1578 C C . LYS A 1 194 ? 2.349 -2.227 -5.396 1.00 95.12 194 LYS A C 1
ATOM 1580 O O . LYS A 1 194 ? 2.817 -3.327 -5.665 1.00 95.12 194 LYS A O 1
ATOM 1585 N N . ILE A 1 195 ? 1.069 -2.047 -5.065 1.00 95.12 195 ILE A N 1
ATOM 1586 C CA . ILE A 1 195 ? 0.092 -3.147 -5.016 1.00 95.12 195 ILE A CA 1
ATOM 1587 C C . ILE A 1 195 ? -0.154 -3.719 -6.416 1.00 95.12 195 ILE A C 1
ATOM 1589 O O . ILE A 1 195 ? -0.097 -4.933 -6.619 1.00 95.12 195 ILE A O 1
ATOM 1593 N N . GLN A 1 196 ? -0.381 -2.842 -7.395 1.00 95.06 196 GLN A N 1
ATOM 1594 C CA . GLN A 1 196 ? -0.716 -3.237 -8.761 1.00 95.06 196 GLN A CA 1
ATOM 1595 C C . GLN A 1 196 ? 0.428 -4.019 -9.436 1.00 95.06 196 GLN A C 1
ATOM 1597 O O . GLN A 1 196 ? 0.173 -5.007 -10.125 1.00 95.06 196 GLN A O 1
ATOM 1602 N N . ILE A 1 197 ? 1.682 -3.614 -9.202 1.00 94.44 197 ILE A N 1
ATOM 1603 C CA . ILE A 1 197 ? 2.878 -4.202 -9.820 1.00 94.44 197 ILE A CA 1
ATOM 1604 C C . ILE A 1 197 ? 3.384 -5.424 -9.041 1.00 94.44 197 ILE A C 1
ATOM 1606 O O . ILE A 1 197 ? 3.613 -6.472 -9.643 1.00 94.44 197 ILE A O 1
ATOM 1610 N N . GLU A 1 198 ? 3.580 -5.311 -7.722 1.00 93.62 198 GLU A N 1
ATOM 1611 C CA . GLU A 1 198 ? 4.241 -6.365 -6.933 1.00 93.62 198 GLU A CA 1
ATOM 1612 C C . GLU A 1 198 ? 3.284 -7.498 -6.544 1.00 93.62 198 GLU A C 1
ATOM 1614 O O . GLU A 1 198 ? 3.674 -8.665 -6.598 1.00 93.62 198 GLU A O 1
ATOM 1619 N N . ASP A 1 199 ? 2.045 -7.170 -6.155 1.00 93.56 199 ASP A N 1
ATOM 1620 C CA . ASP A 1 199 ? 1.095 -8.168 -5.651 1.00 93.56 199 ASP A CA 1
ATOM 1621 C C . ASP A 1 199 ? 0.190 -8.701 -6.768 1.00 93.56 199 ASP A C 1
ATOM 1623 O O . ASP A 1 199 ? 0.081 -9.913 -6.959 1.00 93.56 199 ASP A O 1
ATOM 1627 N N . LEU A 1 200 ? -0.447 -7.800 -7.525 1.00 94.12 200 LEU A N 1
ATOM 1628 C CA . LEU A 1 200 ? -1.440 -8.169 -8.540 1.00 94.12 200 LEU A CA 1
ATOM 1629 C C . LEU A 1 200 ? -0.840 -8.456 -9.922 1.00 94.12 200 LEU A C 1
ATOM 1631 O O . LEU A 1 200 ? -1.502 -9.086 -10.748 1.00 94.12 200 LEU A O 1
ATOM 1635 N N . LYS A 1 201 ? 0.397 -8.006 -10.177 1.00 94.31 201 LYS A N 1
ATOM 1636 C CA . LYS A 1 201 ? 1.104 -8.129 -11.467 1.00 94.31 201 LYS A CA 1
ATOM 1637 C C . LYS A 1 201 ? 0.306 -7.589 -12.663 1.00 94.31 201 LYS A C 1
ATOM 1639 O O . LYS A 1 201 ? 0.433 -8.076 -13.785 1.00 94.31 201 LYS A O 1
ATOM 1644 N N . GLN A 1 202 ? -0.520 -6.574 -12.434 1.00 94.88 202 GLN A N 1
ATOM 1645 C CA . GLN A 1 202 ? -1.340 -5.926 -13.457 1.00 94.88 202 GLN A CA 1
ATOM 1646 C C . GLN A 1 202 ? -0.560 -4.783 -14.116 1.00 94.88 202 GLN A C 1
ATOM 1648 O O . GLN A 1 202 ? -0.883 -3.605 -13.961 1.00 94.88 202 GLN A O 1
ATOM 1653 N N . PHE A 1 203 ? 0.497 -5.138 -14.852 1.00 95.75 203 PHE A N 1
ATOM 1654 C CA . PHE A 1 203 ? 1.441 -4.177 -15.437 1.00 95.75 203 PHE A CA 1
ATOM 1655 C C . PHE A 1 203 ? 0.776 -3.170 -16.387 1.00 95.75 203 PHE A C 1
ATOM 1657 O O . PHE A 1 203 ? 1.148 -1.997 -16.392 1.00 95.75 203 PHE A O 1
ATOM 1664 N N . ALA A 1 204 ? -0.228 -3.604 -17.157 1.00 94.94 204 ALA A N 1
ATOM 1665 C CA . ALA A 1 204 ? -0.929 -2.747 -18.114 1.00 94.94 204 ALA A CA 1
ATOM 1666 C C . ALA A 1 204 ? -1.715 -1.636 -17.404 1.00 94.94 204 ALA A C 1
ATOM 1668 O O . ALA A 1 204 ? -1.601 -0.463 -17.760 1.00 94.94 204 ALA A O 1
ATOM 1669 N N . ASP A 1 205 ? -2.446 -1.988 -16.346 1.00 93.62 205 ASP A N 1
ATOM 1670 C CA . ASP A 1 205 ? -3.194 -1.025 -15.538 1.00 93.62 205 ASP A CA 1
ATOM 1671 C C . ASP A 1 205 ? -2.258 -0.074 -14.791 1.00 93.62 205 ASP A C 1
ATOM 1673 O O . ASP A 1 205 ? -2.532 1.123 -14.713 1.00 93.62 205 ASP A O 1
ATOM 1677 N N . SER A 1 206 ? -1.127 -0.577 -14.280 1.00 95.12 206 SER A N 1
ATOM 1678 C CA . SER A 1 206 ? -0.099 0.262 -13.654 1.00 95.12 206 SER A CA 1
ATOM 1679 C C . SER A 1 206 ? 0.460 1.294 -14.629 1.00 95.12 206 SER A C 1
ATOM 1681 O O . SER A 1 206 ? 0.572 2.469 -14.285 1.00 95.12 206 SER A O 1
ATOM 1683 N N . LEU A 1 207 ? 0.780 0.879 -15.857 1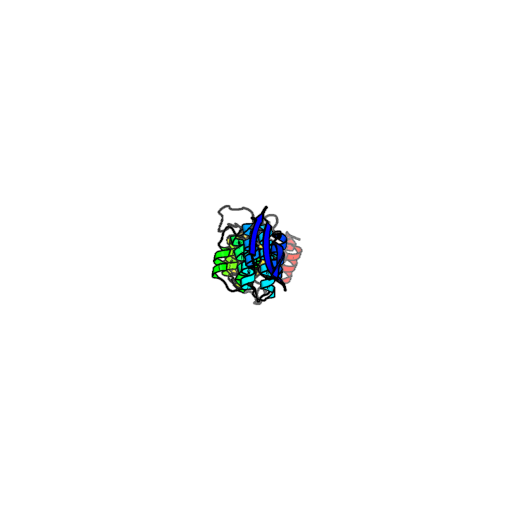.00 94.94 207 LEU A N 1
ATOM 1684 C CA . LEU A 1 207 ? 1.308 1.777 -16.878 1.00 94.94 207 LEU A CA 1
ATOM 1685 C C . LEU A 1 207 ? 0.260 2.811 -17.315 1.00 94.94 207 LEU A C 1
ATOM 1687 O O . LEU A 1 207 ? 0.580 3.991 -17.455 1.00 94.94 207 LEU A O 1
ATOM 1691 N N . ASN A 1 208 ? -1.000 2.399 -17.474 1.00 94.50 208 ASN A N 1
ATOM 1692 C CA . ASN A 1 208 ? -2.106 3.312 -17.769 1.00 94.50 208 ASN A CA 1
ATOM 1693 C C . ASN A 1 208 ? -2.337 4.323 -16.643 1.00 94.50 208 ASN A C 1
ATOM 1695 O O . ASN A 1 208 ? -2.590 5.494 -16.917 1.00 94.50 208 ASN A O 1
ATOM 1699 N N . TYR A 1 209 ? -2.192 3.899 -15.388 1.00 94.12 209 TYR A N 1
ATOM 1700 C CA . TYR A 1 209 ? -2.262 4.800 -14.247 1.00 94.12 209 TYR A CA 1
ATOM 1701 C C . TYR A 1 209 ? -1.143 5.845 -14.284 1.00 94.12 209 TYR A C 1
ATOM 1703 O O . TYR A 1 209 ? -1.426 7.034 -14.168 1.00 94.12 209 TYR A O 1
ATOM 1711 N N . ILE A 1 210 ? 0.104 5.425 -14.540 1.00 94.00 210 ILE A N 1
ATOM 1712 C CA . ILE A 1 210 ? 1.257 6.332 -14.685 1.00 94.00 210 ILE A CA 1
ATOM 1713 C C . ILE A 1 210 ? 1.018 7.355 -15.804 1.00 94.00 210 ILE A C 1
ATOM 1715 O O . ILE A 1 210 ? 1.277 8.537 -15.604 1.00 94.00 210 ILE A O 1
ATOM 1719 N N . LYS A 1 211 ? 0.450 6.944 -16.949 1.00 91.44 211 LYS A N 1
ATOM 1720 C CA . LYS A 1 211 ? 0.058 7.849 -18.054 1.00 91.44 211 LYS A CA 1
ATOM 1721 C C . LYS A 1 211 ? -0.985 8.907 -17.656 1.00 91.44 211 LYS A C 1
ATOM 1723 O O . LYS A 1 211 ? -1.202 9.867 -18.400 1.00 91.44 211 LYS A O 1
ATOM 1728 N N . GLY A 1 212 ? -1.685 8.718 -16.540 1.00 89.94 212 GLY A N 1
ATOM 1729 C CA . GLY A 1 212 ? -2.648 9.671 -15.987 1.00 89.94 212 GLY A CA 1
ATOM 1730 C C . GLY A 1 212 ? -2.049 10.668 -14.995 1.00 89.94 212 GLY A C 1
ATOM 1731 O O . GLY A 1 212 ? -2.701 11.671 -14.705 1.00 89.94 212 GLY A O 1
ATOM 1732 N N . LEU A 1 213 ? -0.839 10.409 -14.491 1.00 90.38 213 LEU A N 1
ATOM 1733 C CA . LEU A 1 213 ? -0.168 11.247 -13.498 1.00 90.38 213 LEU A CA 1
ATOM 1734 C C . LEU A 1 213 ? 0.446 12.500 -14.129 1.00 90.38 213 LEU A C 1
ATOM 1736 O O . LEU A 1 213 ? 0.636 12.602 -15.349 1.00 90.38 213 LEU A O 1
ATOM 1740 N N . ASP A 1 214 ? 0.759 13.474 -13.277 1.00 88.75 214 ASP A N 1
ATOM 1741 C CA . ASP A 1 214 ? 1.585 14.596 -13.697 1.00 88.75 214 ASP A CA 1
ATOM 1742 C C . ASP A 1 214 ? 3.013 14.139 -14.035 1.00 88.75 214 ASP A C 1
ATOM 1744 O O . ASP A 1 214 ? 3.403 12.992 -13.816 1.00 88.75 214 ASP A O 1
ATOM 1748 N N . ILE A 1 215 ? 3.781 15.030 -14.658 1.00 87.62 215 ILE A N 1
ATOM 1749 C CA . ILE A 1 215 ? 5.124 14.683 -15.125 1.00 87.62 215 ILE A CA 1
ATOM 1750 C C . ILE A 1 215 ? 6.084 14.363 -13.973 1.00 87.62 215 ILE A C 1
ATOM 1752 O O . ILE A 1 215 ? 6.967 13.528 -14.145 1.00 87.62 215 ILE A O 1
ATOM 1756 N N . GLU A 1 216 ? 5.919 15.009 -12.819 1.00 89.06 216 GLU A N 1
ATOM 1757 C CA . GLU A 1 216 ? 6.823 14.858 -11.677 1.00 89.06 216 GLU A CA 1
ATOM 1758 C C . GLU A 1 216 ? 6.665 13.463 -11.068 1.00 89.06 216 GLU A C 1
ATOM 1760 O O . GLU A 1 216 ? 7.647 12.727 -10.938 1.00 89.06 216 GLU A O 1
ATOM 1765 N N . ASP A 1 217 ? 5.425 13.051 -10.806 1.00 90.94 217 ASP A N 1
ATOM 1766 C CA . ASP A 1 217 ? 5.116 11.717 -10.309 1.00 90.94 217 ASP A CA 1
ATOM 1767 C C . ASP A 1 217 ? 5.421 10.642 -11.359 1.00 90.94 217 ASP A C 1
ATOM 1769 O O . ASP A 1 217 ? 6.047 9.622 -11.050 1.00 90.94 217 ASP A O 1
ATOM 1773 N N . ALA A 1 218 ? 5.020 10.858 -12.618 1.00 92.44 218 ALA A N 1
ATOM 1774 C CA . ALA A 1 218 ? 5.267 9.893 -13.685 1.00 92.44 218 ALA A CA 1
ATOM 1775 C C . ALA A 1 218 ? 6.767 9.633 -13.885 1.00 92.44 218 ALA A C 1
ATOM 1777 O O . ALA A 1 218 ? 7.163 8.478 -14.041 1.00 92.44 218 ALA A O 1
ATOM 1778 N N . GLU A 1 219 ? 7.612 10.669 -13.823 1.00 91.44 219 GLU A N 1
ATOM 1779 C CA . GLU A 1 219 ? 9.068 10.530 -13.912 1.00 91.44 219 GLU A CA 1
ATOM 1780 C C . GLU A 1 219 ? 9.612 9.625 -12.795 1.00 91.44 219 GLU A C 1
ATOM 1782 O O . GLU A 1 219 ? 10.361 8.684 -13.077 1.00 91.44 219 GLU A O 1
ATOM 1787 N N . VAL A 1 220 ? 9.206 9.863 -11.544 1.00 93.38 220 VAL A N 1
ATOM 1788 C CA . VAL A 1 220 ? 9.653 9.079 -10.380 1.00 93.38 220 VAL A CA 1
ATOM 1789 C C . VAL A 1 220 ? 9.234 7.613 -10.505 1.00 93.38 220 VAL A C 1
ATOM 1791 O O . VAL A 1 220 ? 10.042 6.706 -10.282 1.00 93.38 220 VAL A O 1
ATOM 1794 N N . TYR A 1 221 ? 7.981 7.351 -10.882 1.00 94.69 221 TYR A N 1
ATOM 1795 C CA . TYR A 1 221 ? 7.476 5.981 -10.975 1.00 94.69 221 TYR A CA 1
ATOM 1796 C C . TYR A 1 221 ? 8.001 5.224 -12.195 1.00 94.69 221 TYR A C 1
ATOM 1798 O O . TYR A 1 221 ? 8.247 4.021 -12.085 1.00 94.69 221 TYR A O 1
ATOM 1806 N N . LEU A 1 222 ? 8.244 5.901 -13.322 1.00 94.12 222 LEU A N 1
ATOM 1807 C CA . LEU A 1 222 ? 8.920 5.299 -14.473 1.00 94.12 222 LEU A CA 1
ATOM 1808 C C . LEU A 1 222 ? 10.384 4.980 -14.163 1.00 94.12 222 LEU A C 1
ATOM 1810 O O . LEU A 1 222 ? 10.845 3.918 -14.558 1.00 94.12 222 LEU A O 1
ATOM 1814 N N . GLN A 1 223 ? 11.106 5.812 -13.409 1.00 93.06 223 GLN A N 1
ATOM 1815 C CA . GLN A 1 223 ? 12.464 5.463 -12.962 1.00 93.06 223 GLN A CA 1
ATOM 1816 C C . GLN A 1 223 ? 12.456 4.239 -12.038 1.00 93.06 223 GLN A C 1
ATOM 1818 O O . GLN A 1 223 ? 13.278 3.337 -12.175 1.00 93.06 223 GLN A O 1
ATOM 1823 N N . LYS A 1 224 ? 11.494 4.176 -11.111 1.00 93.81 224 LYS A N 1
ATOM 1824 C CA . LYS A 1 224 ? 11.412 3.096 -10.120 1.00 93.81 224 LYS A CA 1
ATOM 1825 C C . LYS A 1 224 ? 10.964 1.758 -10.713 1.00 93.81 224 LYS A C 1
ATOM 1827 O O . LYS A 1 224 ? 11.516 0.718 -10.361 1.00 93.81 224 LYS A O 1
ATOM 1832 N N . TYR A 1 225 ? 9.941 1.769 -11.568 1.00 94.56 225 TYR A N 1
ATOM 1833 C CA . TYR A 1 225 ? 9.295 0.558 -12.084 1.00 94.56 225 TYR A CA 1
ATOM 1834 C C . TYR A 1 225 ? 9.553 0.304 -13.574 1.00 94.56 225 TYR A C 1
ATOM 1836 O O . TYR A 1 225 ? 9.222 -0.774 -14.063 1.00 94.56 225 TYR A O 1
ATOM 1844 N N . GLY A 1 226 ? 10.169 1.241 -14.299 1.00 92.50 226 GLY A N 1
ATOM 1845 C CA . GLY A 1 226 ? 10.352 1.178 -15.753 1.00 92.50 226 GLY A CA 1
ATOM 1846 C C . GLY A 1 226 ? 11.106 -0.057 -16.218 1.00 92.50 226 GLY A C 1
ATOM 1847 O O . GLY A 1 226 ? 10.675 -0.692 -17.173 1.00 92.50 226 GLY A O 1
ATOM 1848 N N . LYS A 1 227 ? 12.152 -0.476 -15.494 1.00 91.75 227 LYS A N 1
ATOM 1849 C CA . LYS A 1 227 ? 12.860 -1.734 -15.778 1.00 91.75 227 LYS A CA 1
ATOM 1850 C C . LYS A 1 227 ? 11.921 -2.947 -15.751 1.00 91.75 227 LYS A C 1
ATOM 1852 O O . LYS A 1 227 ? 11.936 -3.776 -16.656 1.00 91.75 227 LYS A O 1
ATOM 1857 N N . MET A 1 228 ? 11.096 -3.053 -14.710 1.00 92.38 228 MET A N 1
ATOM 1858 C CA . MET A 1 228 ? 10.159 -4.168 -14.551 1.00 92.38 228 MET A CA 1
ATOM 1859 C C . MET A 1 228 ? 9.045 -4.116 -15.601 1.00 92.38 228 MET A C 1
ATOM 1861 O O . MET A 1 228 ? 8.700 -5.142 -16.182 1.00 92.38 228 MET A O 1
ATOM 1865 N N . LEU A 1 229 ? 8.515 -2.921 -15.872 1.00 93.56 229 LEU A N 1
ATOM 1866 C CA . LEU A 1 229 ? 7.484 -2.705 -16.884 1.00 93.56 229 LEU A CA 1
ATOM 1867 C C . LEU A 1 229 ? 8.005 -3.008 -18.294 1.00 93.56 229 LEU A C 1
ATOM 1869 O O . LEU A 1 229 ? 7.297 -3.657 -19.053 1.00 93.56 229 LEU A O 1
ATOM 1873 N N . LEU A 1 230 ? 9.252 -2.656 -18.624 1.00 91.38 230 LEU A N 1
ATOM 1874 C CA . LEU A 1 230 ? 9.887 -3.022 -19.895 1.00 91.38 230 LEU A CA 1
ATOM 1875 C C . LEU A 1 230 ? 10.038 -4.540 -20.058 1.00 91.38 230 LEU A C 1
ATOM 1877 O O . LEU A 1 230 ? 9.867 -5.046 -21.160 1.00 91.38 230 LEU A O 1
ATOM 1881 N N . GLY A 1 231 ? 10.299 -5.279 -18.977 1.00 90.12 231 GLY A N 1
ATOM 1882 C CA . GLY A 1 231 ? 10.381 -6.742 -19.028 1.00 90.12 231 GLY A CA 1
ATOM 1883 C C . GLY A 1 231 ? 9.061 -7.435 -19.395 1.00 90.12 231 GLY A C 1
ATOM 1884 O O . GLY A 1 231 ? 9.083 -8.548 -19.917 1.00 90.12 231 GLY A O 1
ATOM 1885 N N . HIS A 1 232 ? 7.916 -6.792 -19.142 1.00 91.88 232 HIS A N 1
ATOM 1886 C CA . HIS A 1 232 ? 6.587 -7.363 -19.396 1.00 91.88 232 HIS A CA 1
ATOM 1887 C C . HIS A 1 232 ? 5.835 -6.699 -20.558 1.00 91.88 232 HIS A C 1
ATOM 1889 O O . HIS A 1 232 ? 5.117 -7.380 -21.284 1.00 91.88 232 HIS A O 1
ATOM 1895 N N . LEU A 1 233 ? 5.989 -5.385 -20.728 1.00 92.81 233 LEU A N 1
ATOM 1896 C CA . LEU A 1 233 ? 5.316 -4.533 -21.712 1.00 92.81 233 LEU A CA 1
ATOM 1897 C C . LEU A 1 233 ? 6.343 -3.608 -22.389 1.00 92.81 233 LEU A C 1
ATOM 1899 O O . LEU A 1 233 ? 6.315 -2.390 -22.182 1.00 92.81 233 LEU A O 1
ATOM 1903 N N . PRO A 1 234 ? 7.288 -4.156 -23.167 1.00 89.06 234 PRO A N 1
ATOM 1904 C CA . PRO A 1 234 ? 8.427 -3.388 -23.649 1.00 89.06 234 PRO A CA 1
ATOM 1905 C C . PRO A 1 234 ? 8.033 -2.259 -24.610 1.00 89.06 234 PRO A C 1
ATOM 1907 O O . PRO A 1 234 ? 8.522 -1.139 -24.475 1.00 89.06 234 PRO A O 1
ATOM 1910 N N . GLU A 1 235 ? 7.117 -2.524 -25.544 1.00 87.69 235 GLU A N 1
ATOM 1911 C CA . GLU A 1 235 ? 6.656 -1.536 -26.527 1.00 87.69 235 GLU A CA 1
ATOM 1912 C C . GLU A 1 235 ? 5.907 -0.382 -25.855 1.00 87.69 235 GLU A C 1
ATOM 1914 O O . GLU A 1 235 ? 6.323 0.772 -25.971 1.00 87.69 235 GLU A O 1
ATOM 1919 N N . ASP A 1 236 ? 4.867 -0.692 -25.077 1.00 90.94 236 ASP A N 1
ATOM 1920 C CA . ASP A 1 236 ? 4.046 0.322 -24.409 1.00 90.94 236 ASP A CA 1
ATOM 1921 C C . ASP A 1 236 ? 4.853 1.153 -23.404 1.00 90.94 236 ASP A C 1
ATOM 1923 O O . ASP A 1 236 ? 4.659 2.368 -23.280 1.00 90.94 236 ASP A O 1
ATOM 1927 N N . THR A 1 237 ? 5.764 0.512 -22.664 1.00 92.50 237 THR A N 1
ATOM 1928 C CA . THR A 1 237 ? 6.592 1.201 -21.667 1.00 92.50 237 THR A CA 1
ATOM 1929 C C . THR A 1 237 ? 7.606 2.112 -22.348 1.00 92.50 237 THR A C 1
ATOM 1931 O O . THR A 1 237 ? 7.734 3.272 -21.952 1.00 92.50 237 THR A O 1
ATOM 1934 N N . ALA A 1 238 ? 8.273 1.641 -23.409 1.00 87.88 238 ALA A N 1
ATOM 1935 C CA . ALA A 1 238 ? 9.193 2.465 -24.188 1.00 87.88 238 ALA A CA 1
ATOM 1936 C C . ALA A 1 238 ? 8.477 3.686 -24.781 1.00 87.88 238 ALA A C 1
ATOM 1938 O O . ALA A 1 238 ? 8.970 4.806 -24.655 1.00 87.88 238 ALA A O 1
ATOM 1939 N N . GLU A 1 239 ? 7.285 3.509 -25.357 1.00 87.56 239 GLU A N 1
ATOM 1940 C CA . GLU A 1 239 ? 6.490 4.621 -25.889 1.00 87.56 239 GLU A CA 1
ATOM 1941 C C . GLU A 1 239 ? 6.072 5.621 -24.807 1.00 87.56 239 GLU A C 1
ATOM 1943 O O . GLU A 1 239 ? 6.091 6.831 -25.044 1.00 87.56 239 GLU A O 1
ATOM 1948 N N . THR A 1 240 ? 5.779 5.145 -23.597 1.00 90.81 240 THR A N 1
ATOM 1949 C CA . THR A 1 240 ? 5.470 6.009 -22.448 1.00 90.81 240 THR A CA 1
ATOM 1950 C C . THR A 1 240 ? 6.689 6.832 -22.018 1.00 90.81 240 THR A C 1
ATOM 1952 O O . THR A 1 240 ? 6.572 8.042 -21.820 1.00 90.81 240 THR A O 1
ATOM 1955 N N . ILE A 1 241 ? 7.875 6.217 -21.957 1.00 89.88 241 ILE A N 1
ATOM 1956 C CA . ILE A 1 241 ? 9.141 6.911 -21.662 1.00 89.88 241 ILE A CA 1
ATOM 1957 C C . ILE A 1 241 ? 9.493 7.917 -22.780 1.00 89.88 241 ILE A C 1
ATOM 1959 O O . ILE A 1 241 ? 9.955 9.027 -22.525 1.00 89.88 241 ILE A O 1
ATOM 1963 N N . ILE A 1 242 ? 9.214 7.597 -24.045 1.00 83.56 242 ILE A N 1
ATOM 1964 C CA . ILE A 1 242 ? 9.374 8.559 -25.148 1.00 83.56 242 ILE A CA 1
ATOM 1965 C C . ILE A 1 242 ? 8.385 9.721 -24.992 1.00 83.56 242 ILE A C 1
ATOM 1967 O O . ILE A 1 242 ? 8.733 10.881 -25.238 1.00 83.56 242 ILE A O 1
ATOM 1971 N N . SER A 1 243 ? 7.143 9.429 -24.604 1.00 86.81 243 SER A N 1
ATOM 1972 C CA . SER A 1 243 ? 6.105 10.439 -24.404 1.00 86.81 243 SER A CA 1
ATOM 1973 C C . SER A 1 243 ? 6.511 11.441 -23.322 1.00 86.81 243 SER A C 1
ATOM 1975 O O . SER A 1 243 ? 6.443 12.644 -23.586 1.00 86.81 243 SER A O 1
ATOM 1977 N N . ILE A 1 244 ? 7.037 10.978 -22.177 1.00 88.00 244 ILE A N 1
ATOM 1978 C CA . ILE A 1 244 ? 7.423 11.864 -21.063 1.00 88.00 244 ILE A CA 1
ATOM 1979 C C . ILE A 1 244 ? 8.591 12.801 -21.416 1.00 88.00 244 ILE A C 1
ATOM 1981 O O . ILE A 1 244 ? 8.643 13.947 -20.965 1.00 88.00 244 ILE A O 1
ATOM 1985 N N . CYS A 1 245 ? 9.487 12.365 -22.306 1.00 82.75 245 CYS A N 1
ATOM 1986 C CA . CYS A 1 245 ? 10.585 13.189 -22.818 1.00 82.75 245 CYS A CA 1
ATOM 1987 C C . CYS A 1 245 ? 10.176 14.149 -23.950 1.00 82.75 245 CYS A C 1
ATOM 1989 O O . CYS A 1 245 ? 10.889 15.113 -24.227 1.00 82.75 245 CYS A O 1
ATOM 1991 N N . THR A 1 246 ? 9.060 13.897 -24.645 1.00 77.81 246 THR A N 1
ATOM 1992 C CA . THR A 1 246 ? 8.660 14.649 -25.849 1.00 77.81 246 THR A CA 1
ATOM 1993 C C . THR A 1 246 ? 7.529 15.627 -25.572 1.00 77.81 246 THR A C 1
ATOM 1995 O O . THR A 1 246 ? 7.746 16.834 -25.495 1.00 77.81 246 THR A O 1
ATOM 1998 N N . ASN A 1 247 ? 6.315 15.106 -25.463 1.00 73.81 247 ASN A N 1
ATOM 1999 C CA . ASN A 1 247 ? 5.081 15.850 -25.300 1.00 73.81 247 ASN A CA 1
ATOM 2000 C C . ASN A 1 247 ? 4.213 15.050 -24.327 1.00 73.81 247 ASN A C 1
ATOM 2002 O O . ASN A 1 247 ? 3.295 14.345 -24.749 1.00 73.81 247 ASN A O 1
ATOM 2006 N N . TRP A 1 248 ? 4.546 15.128 -23.037 1.00 78.75 248 TRP A N 1
ATOM 2007 C CA . TRP A 1 248 ? 3.735 14.505 -22.000 1.00 78.75 248 TRP A CA 1
ATOM 2008 C C . TRP A 1 248 ? 2.394 15.222 -21.915 1.00 78.75 248 TRP A C 1
ATOM 2010 O O . TRP A 1 248 ? 2.323 16.421 -21.640 1.00 78.75 248 TRP A O 1
ATOM 2020 N N . THR A 1 249 ? 1.322 14.481 -22.144 1.00 71.38 249 THR A N 1
ATOM 2021 C CA . THR A 1 249 ? -0.036 14.948 -21.889 1.00 71.38 249 THR A CA 1
ATOM 2022 C C . THR A 1 249 ? -0.677 13.938 -20.954 1.00 71.38 249 THR A C 1
ATOM 2024 O O . THR A 1 249 ? -1.048 12.861 -21.432 1.00 71.38 249 THR A O 1
ATOM 2027 N N . PRO A 1 250 ? -0.790 14.250 -19.648 1.00 69.12 250 PRO A N 1
ATOM 2028 C CA . PRO A 1 250 ? -1.506 13.392 -18.720 1.00 69.12 250 PRO A CA 1
ATOM 2029 C C . PRO A 1 250 ? -2.887 13.102 -19.296 1.00 69.12 250 PRO A C 1
ATOM 2031 O O . PRO A 1 250 ? -3.620 14.025 -19.658 1.00 69.12 250 PRO A O 1
ATOM 2034 N N . THR A 1 251 ? -3.255 11.827 -19.387 1.00 63.81 251 THR A N 1
ATOM 2035 C CA . THR A 1 251 ? -4.559 11.422 -19.946 1.00 63.81 251 THR A CA 1
ATOM 2036 C C . THR A 1 251 ? -5.746 12.049 -19.201 1.00 63.81 251 THR A C 1
ATOM 2038 O O . THR A 1 251 ? -6.826 12.168 -19.772 1.00 63.81 251 THR A O 1
ATOM 2041 N N . ALA A 1 252 ? -5.541 12.501 -17.959 1.00 57.09 252 ALA A N 1
ATOM 2042 C CA . ALA A 1 252 ? -6.572 13.067 -17.097 1.00 57.09 252 ALA A CA 1
ATOM 2043 C C . ALA A 1 252 ? -6.692 14.608 -17.116 1.00 57.09 252 ALA A C 1
ATOM 2045 O O . ALA A 1 252 ? -7.696 15.113 -16.621 1.00 57.09 252 ALA A O 1
ATOM 2046 N N . ASN A 1 253 ? -5.730 15.375 -17.661 1.00 54.00 253 ASN A N 1
ATOM 2047 C CA . ASN A 1 253 ? -5.745 16.847 -17.581 1.00 54.00 253 ASN A CA 1
ATOM 2048 C C . ASN A 1 253 ? -5.196 17.534 -18.847 1.00 54.00 253 ASN A C 1
ATOM 2050 O O . ASN A 1 253 ? -4.032 17.393 -19.209 1.00 54.00 253 ASN A O 1
ATOM 2054 N N . HIS A 1 254 ? -6.030 18.368 -19.479 1.00 50.28 254 HIS A N 1
ATOM 2055 C CA . HIS A 1 254 ? -5.748 19.077 -20.739 1.00 50.28 254 HIS A CA 1
ATOM 2056 C C . HIS A 1 254 ? -4.789 20.283 -20.633 1.00 50.28 254 HIS A C 1
ATOM 2058 O O . HIS A 1 254 ? -4.642 21.034 -21.599 1.00 50.28 254 HIS A O 1
ATOM 2064 N N . SER A 1 255 ? -4.113 20.505 -19.503 1.00 50.81 255 SER A N 1
ATOM 2065 C CA . SER A 1 255 ? -3.082 21.543 -19.415 1.00 50.81 255 SER A CA 1
ATOM 2066 C C . SER A 1 255 ? -1.738 20.965 -19.850 1.00 50.81 255 SER A C 1
ATOM 2068 O O . SER A 1 255 ? -1.050 20.318 -19.062 1.00 50.81 255 SER A O 1
ATOM 2070 N N . ALA A 1 256 ? -1.362 21.190 -21.109 1.00 50.19 256 ALA A N 1
ATOM 2071 C CA . ALA A 1 256 ? -0.038 20.845 -21.614 1.00 50.19 256 ALA A CA 1
ATOM 2072 C C . ALA A 1 256 ? 1.035 21.618 -20.828 1.00 50.19 256 ALA A C 1
ATOM 2074 O O . ALA A 1 256 ? 1.316 22.785 -21.113 1.00 50.19 256 ALA A O 1
ATOM 2075 N N . SER A 1 257 ? 1.629 20.975 -19.824 1.00 50.44 257 SER A N 1
ATOM 2076 C CA . SER A 1 257 ? 2.871 21.456 -19.236 1.00 50.44 257 SER A CA 1
ATOM 2077 C C . SER A 1 257 ? 3.972 21.282 -20.279 1.00 50.44 257 SER A C 1
ATOM 2079 O O . SER A 1 257 ? 4.124 20.212 -20.861 1.00 50.44 257 SER A O 1
ATOM 2081 N N . ARG A 1 258 ? 4.729 22.347 -20.563 1.00 56.69 258 ARG A N 1
ATOM 2082 C CA . ARG A 1 258 ? 5.896 22.282 -21.466 1.00 56.69 258 ARG A CA 1
ATOM 2083 C C . ARG A 1 258 ? 7.127 21.674 -20.788 1.00 56.69 258 ARG A C 1
ATOM 2085 O O . ARG A 1 258 ? 8.183 21.604 -21.415 1.00 56.69 258 ARG A O 1
ATOM 2092 N N . THR A 1 259 ? 7.016 21.287 -19.521 1.00 64.56 259 THR A N 1
ATOM 2093 C CA . THR A 1 259 ? 8.081 20.606 -18.792 1.00 64.56 259 THR A CA 1
ATOM 2094 C C . THR A 1 259 ? 8.278 19.218 -19.399 1.00 64.56 259 THR A C 1
ATOM 2096 O O . THR A 1 259 ? 7.307 18.540 -19.721 1.00 64.56 259 THR A O 1
ATOM 2099 N N . ARG A 1 260 ? 9.535 18.825 -19.613 1.00 76.00 260 ARG A N 1
ATOM 2100 C CA . ARG A 1 260 ? 9.931 17.539 -20.200 1.00 76.00 260 ARG A CA 1
ATOM 2101 C C . ARG A 1 260 ? 10.952 16.884 -19.288 1.00 76.00 260 ARG A C 1
ATOM 2103 O O . ARG A 1 260 ? 11.837 17.578 -18.783 1.00 76.00 260 ARG A O 1
ATOM 2110 N N . SER A 1 261 ? 10.856 15.571 -19.136 1.00 82.19 261 SER A N 1
ATOM 2111 C CA . SER A 1 261 ? 11.864 14.788 -18.427 1.00 82.19 261 SER A CA 1
ATOM 2112 C C . SER A 1 261 ? 13.094 14.579 -19.298 1.00 82.19 261 SER A C 1
ATOM 2114 O O . SER A 1 261 ? 12.990 14.387 -20.514 1.00 82.19 261 SER A O 1
ATOM 2116 N N . SER A 1 262 ? 14.268 14.600 -18.671 1.00 82.81 262 SER A N 1
ATOM 2117 C CA . SER A 1 262 ? 15.529 14.414 -19.385 1.00 82.81 262 SER A CA 1
ATOM 2118 C C . SER A 1 262 ? 15.737 12.929 -19.740 1.00 82.81 262 SER A C 1
ATOM 2120 O O . SER A 1 262 ? 15.590 12.079 -18.859 1.00 82.81 262 SER A O 1
ATOM 2122 N N . PRO A 1 263 ? 16.055 12.582 -21.004 1.00 82.75 263 PRO A N 1
ATOM 2123 C CA . PRO A 1 263 ? 16.177 11.190 -21.452 1.00 82.75 263 PRO A CA 1
ATOM 2124 C C . PRO A 1 263 ? 17.220 10.336 -20.714 1.00 82.75 263 PRO A C 1
ATOM 2126 O O . PRO A 1 263 ? 17.048 9.124 -20.600 1.00 82.75 263 PRO A O 1
ATOM 2129 N N . ASP A 1 264 ? 18.292 10.948 -20.206 1.00 81.50 264 ASP A N 1
ATOM 2130 C CA . ASP A 1 264 ? 19.365 10.285 -19.448 1.00 81.50 264 ASP A CA 1
ATOM 2131 C C . ASP A 1 264 ? 18.845 9.569 -18.198 1.00 81.50 264 ASP A C 1
ATOM 2133 O O . ASP A 1 264 ? 19.342 8.502 -17.844 1.00 81.50 264 ASP A O 1
ATOM 2137 N N . ARG A 1 265 ? 17.776 10.092 -17.589 1.00 85.38 265 ARG A N 1
ATOM 2138 C CA . ARG A 1 265 ? 17.193 9.534 -16.364 1.00 85.38 265 ARG A CA 1
ATOM 2139 C C . ARG A 1 265 ? 16.574 8.152 -16.557 1.00 85.38 265 ARG A C 1
ATOM 2141 O O . ARG A 1 265 ? 16.292 7.474 -15.576 1.00 85.38 265 ARG A O 1
ATOM 2148 N N . PHE A 1 266 ? 16.350 7.739 -17.803 1.00 88.38 266 PHE A N 1
ATOM 2149 C CA . PHE A 1 266 ? 15.705 6.471 -18.130 1.00 88.38 266 PHE A CA 1
ATOM 2150 C C . PHE A 1 266 ? 16.652 5.449 -18.760 1.00 88.38 266 PHE A C 1
ATOM 2152 O O . PHE A 1 266 ? 16.218 4.326 -18.995 1.00 88.38 266 PHE A O 1
ATOM 2159 N N . GLN A 1 267 ? 17.928 5.776 -19.010 1.00 81.88 267 GLN A N 1
ATOM 2160 C CA . GLN A 1 267 ? 18.871 4.835 -19.638 1.00 81.88 267 GLN A CA 1
ATOM 2161 C C . GLN A 1 267 ? 18.973 3.516 -18.854 1.00 81.88 267 GLN A C 1
ATOM 2163 O O . GLN A 1 267 ? 18.916 2.440 -19.447 1.00 81.88 267 GLN A O 1
ATOM 2168 N N . GLU A 1 268 ? 19.001 3.589 -17.519 1.00 85.31 268 GLU A N 1
ATOM 2169 C CA . GLU A 1 268 ? 19.051 2.415 -16.635 1.00 85.31 268 GLU A CA 1
ATOM 2170 C C . GLU A 1 268 ? 17.798 1.524 -16.714 1.00 85.31 268 GLU A C 1
ATOM 2172 O O . GLU A 1 268 ? 17.856 0.335 -16.395 1.00 85.31 268 GLU A O 1
ATOM 2177 N N . CYS A 1 269 ? 16.660 2.054 -17.178 1.00 88.44 269 CYS A N 1
ATOM 2178 C CA . CYS A 1 269 ? 15.451 1.249 -17.355 1.00 88.44 269 CYS A CA 1
ATOM 2179 C C . CYS A 1 269 ? 15.632 0.198 -18.461 1.00 88.44 269 CYS A C 1
ATOM 2181 O O . CYS A 1 269 ? 15.041 -0.876 -18.379 1.00 88.44 269 CYS A O 1
ATOM 2183 N N . PHE A 1 270 ? 16.466 0.476 -19.467 1.00 86.75 270 PHE A N 1
ATOM 2184 C CA . PHE A 1 270 ? 16.625 -0.366 -20.654 1.00 86.75 270 PHE A CA 1
ATOM 2185 C C . PHE A 1 270 ? 17.832 -1.314 -20.607 1.00 86.75 270 PHE A C 1
ATOM 2187 O O . PHE A 1 270 ? 18.186 -1.879 -21.641 1.00 86.75 270 PHE A O 1
ATOM 2194 N N . VAL A 1 271 ? 18.465 -1.513 -19.444 1.00 82.94 271 VAL A N 1
ATOM 2195 C CA . VAL A 1 271 ? 19.675 -2.356 -19.305 1.00 82.94 271 VAL A CA 1
ATOM 2196 C C . VAL A 1 271 ? 19.496 -3.751 -19.918 1.00 82.94 271 VAL A C 1
ATOM 2198 O O . VAL A 1 271 ? 20.404 -4.249 -20.574 1.00 82.94 271 VAL A O 1
ATOM 2201 N N . ASP A 1 272 ? 18.307 -4.341 -19.777 1.00 82.75 272 ASP A N 1
ATOM 2202 C CA . ASP A 1 272 ? 17.985 -5.678 -20.299 1.00 82.75 272 ASP A CA 1
ATOM 2203 C C . ASP A 1 272 ? 17.203 -5.628 -21.634 1.00 82.75 272 ASP A C 1
ATOM 2205 O O . ASP A 1 272 ? 16.663 -6.633 -22.092 1.00 82.75 272 ASP A O 1
ATOM 2209 N N . ALA A 1 273 ? 17.104 -4.450 -22.259 1.00 83.75 273 ALA A N 1
ATOM 2210 C CA . ALA A 1 273 ? 16.261 -4.178 -23.424 1.00 83.75 273 ALA A CA 1
ATOM 2211 C C . ALA A 1 273 ? 16.966 -3.266 -24.459 1.00 83.75 273 ALA A C 1
ATOM 2213 O O . ALA A 1 273 ? 16.448 -2.197 -24.806 1.00 83.75 273 ALA A O 1
ATOM 2214 N N . PRO A 1 274 ? 18.133 -3.668 -25.003 1.00 83.88 274 PRO A N 1
ATOM 2215 C CA . PRO A 1 274 ? 18.979 -2.790 -25.815 1.00 83.88 274 PRO A CA 1
ATOM 2216 C C . PRO A 1 274 ? 18.358 -2.381 -27.160 1.00 83.88 274 PRO A C 1
ATOM 2218 O O . PRO A 1 274 ? 18.626 -1.287 -27.650 1.00 83.88 274 PRO A O 1
ATOM 2221 N N . VAL A 1 275 ? 17.480 -3.206 -27.742 1.00 83.38 275 VAL A N 1
ATOM 2222 C CA . VAL A 1 275 ? 16.725 -2.851 -28.963 1.00 83.38 275 VAL A CA 1
ATOM 2223 C C . VAL A 1 275 ? 15.774 -1.681 -28.699 1.00 83.38 275 VAL A C 1
ATOM 2225 O O . VAL A 1 275 ? 15.656 -0.762 -29.508 1.00 83.38 275 VAL A O 1
ATOM 2228 N N . TYR A 1 276 ? 15.126 -1.681 -27.534 1.00 84.31 276 TYR A N 1
ATOM 2229 C CA . TYR A 1 276 ? 14.239 -0.596 -27.124 1.00 84.31 276 TYR A CA 1
ATOM 2230 C C . TYR A 1 276 ? 15.030 0.646 -26.706 1.00 84.31 276 TYR A C 1
ATOM 2232 O O . TYR A 1 276 ? 14.590 1.755 -27.005 1.00 84.31 276 TYR A O 1
ATOM 2240 N N . LEU A 1 277 ? 16.219 0.475 -26.108 1.00 87.44 277 LEU A N 1
ATOM 2241 C CA . LEU A 1 277 ? 17.149 1.579 -25.857 1.00 87.44 277 LEU A CA 1
ATOM 2242 C C . LEU A 1 277 ? 17.580 2.253 -27.163 1.00 87.44 277 LEU A C 1
ATOM 2244 O O . LEU A 1 277 ? 17.555 3.477 -27.248 1.00 87.44 277 LEU A O 1
ATOM 2248 N N . LEU A 1 278 ? 17.923 1.469 -28.191 1.00 87.19 278 LEU A N 1
ATOM 2249 C CA . LEU A 1 278 ? 18.299 1.990 -29.505 1.00 87.19 278 LEU A CA 1
ATOM 2250 C C . LEU A 1 278 ? 17.167 2.842 -30.099 1.00 87.19 278 LEU A C 1
ATOM 2252 O O . LEU A 1 278 ? 17.371 4.027 -30.359 1.00 87.19 278 LEU A O 1
ATOM 2256 N N . ARG A 1 279 ? 15.951 2.283 -30.195 1.00 84.88 279 ARG A N 1
ATOM 2257 C CA . ARG A 1 279 ? 14.760 3.001 -30.694 1.00 84.88 279 ARG A CA 1
ATOM 2258 C C . ARG A 1 279 ? 14.464 4.263 -29.876 1.00 84.88 279 ARG A C 1
ATOM 2260 O O . ARG A 1 279 ? 14.086 5.295 -30.432 1.00 84.88 279 ARG A O 1
ATOM 2267 N N . PHE A 1 280 ? 14.621 4.199 -28.554 1.00 85.12 280 PHE A N 1
ATOM 2268 C CA . PHE A 1 280 ? 14.444 5.347 -27.666 1.00 85.12 280 PHE A CA 1
ATOM 2269 C C . PHE A 1 280 ? 15.446 6.466 -27.980 1.00 85.12 280 PHE A C 1
ATOM 2271 O O . PHE A 1 280 ? 15.036 7.606 -28.209 1.00 85.12 280 PHE A O 1
ATOM 2278 N N . LEU A 1 281 ? 16.742 6.148 -28.037 1.00 87.00 281 LEU A N 1
ATOM 2279 C CA . LEU A 1 281 ? 17.803 7.124 -28.289 1.00 87.00 281 LEU A CA 1
ATOM 2280 C C . LEU A 1 281 ? 17.712 7.720 -29.702 1.00 87.00 281 LEU A C 1
ATOM 2282 O O . LEU A 1 281 ? 17.880 8.930 -29.858 1.00 87.00 281 LEU A O 1
ATOM 2286 N N . GLU A 1 282 ? 17.364 6.918 -30.713 1.00 86.81 282 GLU A N 1
ATOM 2287 C CA . GLU A 1 282 ? 17.078 7.392 -32.075 1.00 86.81 282 GLU A CA 1
ATOM 2288 C C . GLU A 1 282 ? 15.963 8.443 -32.091 1.00 86.81 282 GLU A C 1
ATOM 2290 O O . GLU A 1 282 ? 16.095 9.493 -32.723 1.00 86.81 282 GLU A O 1
ATOM 2295 N N . LEU A 1 283 ? 14.869 8.199 -31.364 1.00 83.56 283 LEU A N 1
ATOM 2296 C CA . LEU A 1 283 ? 13.744 9.130 -31.288 1.00 83.56 283 LEU A CA 1
ATOM 2297 C C . LEU A 1 283 ? 14.089 10.401 -30.510 1.00 83.56 283 LEU A C 1
ATOM 2299 O O . LEU A 1 283 ? 13.653 11.488 -30.898 1.00 83.56 283 LEU A O 1
ATOM 2303 N N . VAL A 1 284 ? 14.872 10.281 -29.437 1.00 80.81 284 VAL A N 1
ATOM 2304 C CA . VAL A 1 284 ? 15.375 11.418 -28.653 1.00 80.81 284 VAL A CA 1
ATOM 2305 C C . VAL A 1 284 ? 16.241 12.332 -29.525 1.00 80.81 284 VAL A C 1
ATOM 2307 O O . VAL A 1 284 ? 15.993 13.541 -29.583 1.00 80.81 284 VAL A O 1
ATOM 2310 N N . VAL A 1 285 ? 17.198 11.752 -30.257 1.00 82.56 285 VAL A N 1
ATOM 2311 C CA . VAL A 1 285 ? 18.094 12.475 -31.172 1.00 82.56 285 VAL A CA 1
ATOM 2312 C C . VAL A 1 285 ? 17.324 13.060 -32.357 1.00 82.56 285 VAL A C 1
ATOM 2314 O O . VAL A 1 285 ? 17.443 14.253 -32.646 1.00 82.56 285 VAL A O 1
ATOM 2317 N N . GLY A 1 286 ? 16.475 12.263 -33.011 1.00 79.94 286 GLY A N 1
ATOM 2318 C CA . GLY A 1 286 ? 15.706 12.676 -34.187 1.00 79.94 286 GLY A CA 1
ATOM 2319 C C . GLY A 1 286 ? 14.728 13.819 -33.907 1.00 79.94 286 GLY A C 1
ATOM 2320 O O . GLY A 1 286 ? 14.572 14.719 -34.731 1.00 79.94 286 GLY A O 1
ATOM 2321 N N . LYS A 1 287 ? 14.113 13.844 -32.717 1.00 74.69 287 LYS A N 1
ATOM 2322 C CA . LYS A 1 287 ? 13.221 14.936 -32.288 1.00 74.69 287 LYS A CA 1
ATOM 2323 C C . LYS A 1 287 ? 13.968 16.165 -31.757 1.00 74.69 287 LYS A C 1
ATOM 2325 O O . LYS A 1 287 ? 13.320 17.124 -31.341 1.00 74.69 287 LYS A O 1
ATOM 2330 N N . GLY A 1 288 ? 15.304 16.153 -31.748 1.00 70.31 288 GLY A N 1
ATOM 2331 C CA . GLY A 1 288 ? 16.111 17.250 -31.212 1.00 70.31 288 GLY A CA 1
ATOM 2332 C C . GLY A 1 288 ? 15.881 17.485 -29.718 1.00 70.31 288 GLY A C 1
ATOM 2333 O O . GLY A 1 288 ? 16.144 18.576 -29.217 1.00 70.31 288 GLY A O 1
ATOM 2334 N N . LEU A 1 289 ? 15.386 16.471 -28.997 1.00 65.31 289 LEU A N 1
ATOM 2335 C CA . LEU A 1 289 ? 15.244 16.515 -27.538 1.00 65.31 289 LEU A CA 1
ATOM 2336 C C . LEU A 1 289 ? 16.593 16.471 -26.831 1.00 65.31 289 LEU A C 1
ATOM 2338 O O . LEU A 1 289 ? 16.677 16.704 -25.632 1.00 65.31 289 LEU A O 1
ATOM 2342 N N . SER A 1 290 ? 17.648 16.242 -27.603 1.00 61.16 290 SER A N 1
ATOM 2343 C CA . SER A 1 290 ? 19.031 16.402 -27.203 1.00 61.16 290 SER A CA 1
ATOM 2344 C C . SER A 1 290 ? 19.453 17.868 -26.942 1.00 61.16 290 SER A C 1
ATOM 2346 O O . SER A 1 290 ? 20.638 18.134 -26.771 1.00 61.16 290 SER A O 1
ATOM 2348 N N . GLY A 1 291 ? 18.529 18.840 -26.965 1.00 49.91 291 GLY A N 1
ATOM 2349 C CA . GLY A 1 291 ? 18.827 20.280 -26.938 1.00 49.91 291 GLY A CA 1
ATOM 2350 C C . GLY A 1 291 ? 19.637 20.750 -25.722 1.00 49.91 291 GLY A C 1
ATOM 2351 O O . GLY A 1 291 ? 19.300 20.386 -24.599 1.00 49.91 291 GLY A O 1
ATOM 2352 N N . ASP A 1 292 ? 20.679 21.558 -25.989 1.00 49.47 292 ASP A N 1
ATOM 2353 C CA . ASP A 1 292 ? 21.710 22.229 -25.153 1.00 49.47 292 ASP A CA 1
ATOM 2354 C C . ASP A 1 292 ? 22.371 21.460 -23.992 1.00 49.47 292 ASP A C 1
ATOM 2356 O O . ASP A 1 292 ? 23.488 21.789 -23.600 1.00 49.47 292 ASP A O 1
ATOM 2360 N N . LYS A 1 293 ? 21.726 20.427 -23.456 1.00 50.94 293 LYS A N 1
ATOM 2361 C CA . LYS A 1 293 ? 22.151 19.618 -22.315 1.00 50.94 293 LYS A CA 1
ATOM 2362 C C . LYS A 1 293 ? 22.075 18.115 -22.584 1.00 50.94 293 LYS A C 1
ATOM 2364 O O . LYS A 1 293 ? 22.134 17.364 -21.611 1.00 50.94 293 LYS A O 1
ATOM 2369 N N . ALA A 1 294 ? 21.948 17.644 -23.836 1.00 55.28 294 ALA A N 1
ATOM 2370 C CA . ALA A 1 294 ? 22.259 16.237 -24.097 1.00 55.28 294 ALA A CA 1
ATOM 2371 C C . ALA A 1 294 ? 23.697 15.997 -23.690 1.00 55.28 294 ALA A C 1
ATOM 2373 O O . ALA A 1 294 ? 24.632 16.393 -24.384 1.00 55.28 294 ALA A O 1
ATOM 2374 N N . GLN A 1 295 ? 23.839 15.357 -22.541 1.00 68.75 295 GLN A N 1
ATOM 2375 C CA . GLN A 1 295 ? 25.129 14.953 -22.051 1.00 68.75 295 GLN A CA 1
ATOM 2376 C C . GLN A 1 295 ? 25.755 14.024 -23.098 1.00 68.75 295 GLN A C 1
ATOM 2378 O O . GLN A 1 295 ? 25.030 13.251 -23.745 1.00 68.75 295 GLN A O 1
ATOM 2383 N N . PRO A 1 296 ? 27.087 14.059 -23.254 1.00 80.44 296 PRO A N 1
ATOM 2384 C CA . PRO A 1 296 ? 27.806 13.147 -24.132 1.00 80.44 296 PRO A CA 1
ATOM 2385 C C . PRO A 1 296 ? 27.399 11.679 -23.980 1.00 80.44 296 PRO A C 1
ATOM 2387 O O . PRO A 1 296 ? 27.463 10.930 -24.947 1.00 80.44 296 PRO A O 1
ATOM 2390 N N . SER A 1 297 ? 26.880 11.283 -22.812 1.00 83.56 297 SER A N 1
ATOM 2391 C CA . SER A 1 297 ? 26.335 9.951 -22.546 1.00 83.56 297 SER A CA 1
ATOM 2392 C C . SER A 1 297 ? 25.279 9.484 -23.553 1.00 83.56 297 SER A C 1
ATOM 2394 O O . SER A 1 297 ? 25.351 8.335 -23.974 1.00 83.56 297 SER A O 1
ATOM 2396 N N . ILE A 1 298 ? 24.330 10.324 -23.987 1.00 85.81 298 ILE A N 1
ATOM 2397 C CA . ILE A 1 298 ? 23.268 9.916 -24.932 1.00 85.81 298 ILE A CA 1
ATOM 2398 C C . ILE A 1 298 ? 23.881 9.551 -26.287 1.00 85.81 298 ILE A C 1
ATOM 2400 O O . ILE A 1 298 ? 23.592 8.491 -26.841 1.00 85.81 298 ILE A O 1
ATOM 2404 N N . TRP A 1 299 ? 24.755 10.419 -26.799 1.00 87.06 299 TRP A N 1
ATOM 2405 C CA . TRP A 1 299 ? 25.423 10.227 -28.083 1.00 87.06 299 TRP A CA 1
ATOM 2406 C C . TRP A 1 299 ? 26.417 9.066 -28.042 1.00 87.06 299 TRP A C 1
ATOM 2408 O O . TRP A 1 299 ? 26.422 8.240 -28.951 1.00 87.06 299 TRP A O 1
ATOM 2418 N N . ASN A 1 300 ? 27.209 8.973 -26.971 1.00 89.38 300 ASN A N 1
ATOM 2419 C CA . ASN A 1 300 ? 28.163 7.889 -26.758 1.00 89.38 300 ASN A CA 1
ATOM 2420 C C . ASN A 1 300 ? 27.443 6.537 -26.684 1.00 89.38 300 ASN A C 1
ATOM 2422 O O . ASN A 1 300 ? 27.829 5.619 -27.396 1.00 89.38 300 ASN A O 1
ATOM 2426 N N . THR A 1 301 ? 26.355 6.441 -25.909 1.00 89.12 301 THR A N 1
ATOM 2427 C CA . THR A 1 301 ? 25.565 5.201 -25.781 1.00 89.12 301 THR A CA 1
ATOM 2428 C C . THR A 1 301 ? 24.937 4.806 -27.117 1.00 89.12 301 THR A C 1
ATOM 2430 O O . THR A 1 301 ? 24.951 3.638 -27.487 1.00 89.12 301 THR A O 1
ATOM 2433 N N . LEU A 1 302 ? 24.409 5.767 -27.883 1.00 89.25 302 LEU A N 1
ATOM 2434 C CA . LEU A 1 302 ? 23.831 5.484 -29.199 1.00 89.25 302 LEU A CA 1
ATOM 2435 C C . LEU A 1 302 ? 24.889 4.970 -30.191 1.00 89.25 302 LEU A C 1
ATOM 2437 O O . LEU A 1 302 ? 24.651 3.996 -30.903 1.00 89.25 302 LEU A O 1
ATOM 2441 N N . LEU A 1 303 ? 26.074 5.588 -30.210 1.00 90.31 303 LEU A N 1
ATOM 2442 C CA . LEU A 1 303 ? 27.205 5.126 -31.018 1.00 90.31 303 LEU A CA 1
ATOM 2443 C C . LEU A 1 303 ? 27.698 3.747 -30.567 1.00 90.31 303 LEU A C 1
ATOM 2445 O O . LEU A 1 303 ? 27.979 2.90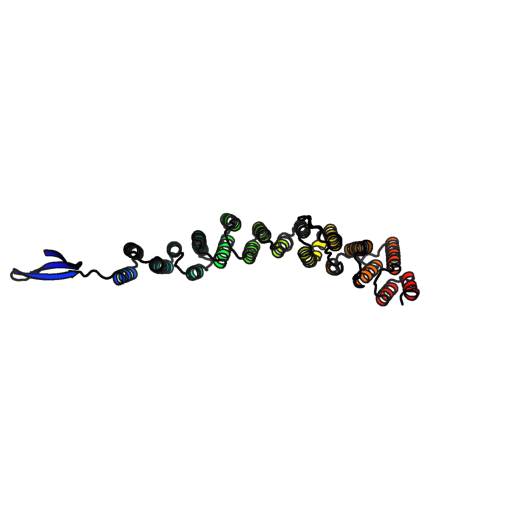1 -31.412 1.00 90.31 303 LEU A O 1
ATOM 2449 N N . GLU A 1 304 ? 27.752 3.494 -29.261 1.00 90.62 304 GLU A N 1
ATOM 2450 C CA . GLU A 1 304 ? 28.090 2.185 -28.706 1.00 90.62 304 GLU A CA 1
ATOM 2451 C C . GLU A 1 304 ? 27.098 1.110 -29.168 1.00 90.62 304 GLU A C 1
ATOM 2453 O O . GLU A 1 304 ? 27.526 0.066 -29.649 1.00 90.62 304 GLU A O 1
ATOM 2458 N N . LEU A 1 305 ? 25.788 1.378 -29.137 1.00 89.12 305 LEU A N 1
ATOM 2459 C CA . LEU A 1 305 ? 24.760 0.430 -29.590 1.00 89.12 305 LEU A CA 1
ATOM 2460 C C . LEU A 1 305 ? 24.816 0.144 -31.099 1.00 89.12 305 LEU A C 1
ATOM 2462 O O . LEU A 1 305 ? 24.608 -1.002 -31.514 1.00 89.12 305 LEU A O 1
ATOM 2466 N N . TYR A 1 306 ? 25.109 1.154 -31.926 1.00 89.69 306 TYR A N 1
ATOM 2467 C CA . TYR A 1 306 ? 25.298 0.953 -33.366 1.00 89.69 306 TYR A CA 1
ATOM 2468 C C . TYR A 1 306 ? 26.547 0.130 -33.678 1.00 89.69 306 TYR A C 1
ATOM 2470 O O . TYR A 1 306 ? 26.510 -0.742 -34.548 1.00 89.69 306 TYR A O 1
ATOM 2478 N N . LEU A 1 307 ? 27.649 0.404 -32.977 1.00 87.38 307 LEU A N 1
ATOM 2479 C CA . LEU A 1 307 ? 28.940 -0.246 -33.207 1.00 87.38 307 LEU A CA 1
ATOM 2480 C C . LEU A 1 307 ? 29.084 -1.585 -32.472 1.00 87.38 307 LEU A C 1
ATOM 2482 O O . LEU A 1 307 ? 30.014 -2.340 -32.760 1.00 87.38 307 LEU A O 1
ATOM 2486 N N . ALA A 1 308 ? 28.171 -1.902 -31.555 1.00 84.12 308 ALA A N 1
ATOM 2487 C CA . ALA A 1 308 ? 28.132 -3.180 -30.869 1.00 84.12 308 ALA A CA 1
ATOM 2488 C C . ALA A 1 308 ? 27.763 -4.316 -31.837 1.00 84.12 308 ALA A C 1
ATOM 2490 O O . ALA A 1 308 ? 26.733 -4.297 -32.529 1.00 84.12 308 ALA A O 1
ATOM 2491 N N . THR A 1 309 ? 28.632 -5.325 -31.858 1.00 65.94 309 THR A N 1
ATOM 2492 C CA . THR A 1 309 ? 28.597 -6.474 -32.772 1.00 65.94 309 THR A CA 1
ATOM 2493 C C . THR A 1 309 ? 27.707 -7.621 -32.287 1.00 65.94 309 THR A C 1
ATOM 2495 O O . THR A 1 309 ? 27.380 -8.505 -33.071 1.00 65.94 309 THR A O 1
ATOM 2498 N N . ASP A 1 310 ? 27.312 -7.604 -31.014 1.00 64.19 310 ASP A N 1
ATOM 2499 C CA . ASP A 1 310 ? 26.764 -8.746 -30.272 1.00 64.19 310 ASP A CA 1
ATOM 2500 C C . ASP A 1 310 ? 25.633 -8.358 -29.299 1.00 64.19 310 ASP A C 1
ATOM 2502 O O . ASP A 1 310 ? 25.396 -9.042 -28.308 1.00 64.19 310 ASP A O 1
ATOM 2506 N N . VAL A 1 311 ? 24.892 -7.282 -29.595 1.00 58.41 311 VAL A N 1
ATOM 2507 C CA . VAL A 1 311 ? 23.871 -6.663 -28.715 1.00 58.41 311 VAL A CA 1
ATOM 2508 C C . VAL A 1 311 ? 22.834 -7.648 -28.131 1.00 58.41 311 VAL A C 1
ATOM 2510 O O . VAL A 1 311 ? 22.244 -7.359 -27.094 1.00 58.41 311 VAL A O 1
ATOM 2513 N N . LEU A 1 312 ? 22.616 -8.811 -28.755 1.00 54.16 312 LEU A N 1
ATOM 2514 C CA . LEU A 1 312 ? 21.706 -9.866 -28.285 1.00 54.16 312 LEU A CA 1
ATOM 2515 C C . LEU A 1 312 ? 22.300 -11.288 -28.374 1.00 54.16 312 LEU A C 1
ATOM 2517 O O . LEU A 1 312 ? 21.559 -12.265 -28.396 1.00 54.16 312 LEU A O 1
ATOM 2521 N N . GLY A 1 313 ? 23.628 -11.427 -28.427 1.00 55.66 313 GLY A N 1
ATOM 2522 C CA . GLY A 1 313 ? 24.305 -12.733 -28.445 1.00 55.66 313 GLY A CA 1
ATOM 2523 C C . GLY A 1 313 ? 24.368 -13.440 -29.806 1.00 55.66 313 GLY A C 1
ATOM 2524 O O . GLY A 1 313 ? 25.194 -14.337 -29.962 1.00 55.66 313 GLY A O 1
ATOM 2525 N N . ASP A 1 314 ? 23.596 -12.993 -30.800 1.00 57.41 314 ASP A N 1
ATOM 2526 C CA . ASP A 1 314 ? 23.714 -13.440 -32.191 1.00 57.41 314 ASP A CA 1
ATOM 2527 C C . ASP A 1 314 ? 24.444 -12.392 -33.056 1.00 57.41 314 ASP A C 1
ATOM 2529 O O . ASP A 1 314 ? 24.209 -11.187 -32.893 1.00 57.41 314 ASP A O 1
ATOM 2533 N N . PRO A 1 315 ? 25.319 -12.810 -33.995 1.00 66.56 315 PRO A N 1
ATOM 2534 C CA . PRO A 1 315 ? 25.945 -11.890 -34.934 1.00 66.56 315 PRO A CA 1
ATOM 2535 C C . PRO A 1 315 ? 24.874 -11.218 -35.795 1.00 66.56 315 PRO A C 1
ATOM 2537 O O . PRO A 1 315 ? 24.091 -11.895 -36.469 1.00 66.56 315 PRO A O 1
ATOM 2540 N N . LYS A 1 316 ? 24.863 -9.881 -35.809 1.00 70.75 316 LYS A N 1
ATOM 2541 C CA . LYS A 1 316 ? 23.972 -9.114 -36.688 1.00 70.75 316 LYS A CA 1
ATOM 2542 C C . LYS A 1 316 ? 24.244 -9.474 -38.160 1.00 70.75 316 LYS A C 1
ATOM 2544 O O . LYS A 1 316 ? 25.412 -9.586 -38.545 1.00 70.75 316 LYS A O 1
ATOM 2549 N N . PRO A 1 317 ? 23.210 -9.611 -39.010 1.00 82.50 317 PRO A N 1
ATOM 2550 C CA . PRO A 1 317 ? 23.397 -9.741 -40.451 1.00 82.50 317 PRO A CA 1
ATOM 2551 C C . PRO A 1 317 ? 24.232 -8.581 -41.011 1.00 82.50 317 PRO A C 1
ATOM 2553 O O . PRO A 1 317 ? 24.067 -7.437 -40.589 1.00 82.50 317 PRO A O 1
ATOM 2556 N N . GLU A 1 318 ? 25.068 -8.843 -42.020 1.00 82.31 318 GLU A N 1
ATOM 2557 C CA . GLU A 1 318 ? 25.957 -7.824 -42.613 1.00 82.31 318 GLU A CA 1
ATOM 2558 C C . GLU A 1 318 ? 25.193 -6.574 -43.089 1.00 82.31 318 GLU A C 1
ATOM 2560 O O . GLU A 1 318 ? 25.661 -5.448 -42.943 1.00 82.31 318 GLU A O 1
ATOM 2565 N N . ALA A 1 319 ? 23.972 -6.756 -43.603 1.00 85.50 319 ALA A N 1
ATOM 2566 C CA . ALA A 1 319 ? 23.107 -5.654 -44.018 1.00 85.50 319 ALA A CA 1
ATOM 2567 C C . ALA A 1 319 ? 22.705 -4.734 -42.848 1.00 85.50 319 ALA A C 1
ATOM 2569 O O . ALA A 1 319 ? 22.673 -3.514 -43.006 1.00 85.50 319 ALA A O 1
ATOM 2570 N N . GLU A 1 320 ? 22.427 -5.305 -41.673 1.00 82.88 320 GLU A N 1
ATOM 2571 C CA . GLU A 1 320 ? 22.085 -4.554 -40.462 1.00 82.88 320 GLU A CA 1
ATOM 2572 C C . GLU A 1 320 ? 23.322 -3.847 -39.894 1.00 82.88 320 GLU A C 1
ATOM 2574 O O . GLU A 1 320 ? 23.260 -2.671 -39.536 1.00 82.88 320 GLU A O 1
ATOM 2579 N N . LEU A 1 321 ? 24.477 -4.521 -39.896 1.00 82.62 321 LEU A N 1
ATOM 2580 C CA . LEU A 1 321 ? 25.751 -3.922 -39.496 1.00 82.62 321 LEU A CA 1
ATOM 2581 C C . LEU A 1 321 ? 26.111 -2.720 -40.381 1.00 82.62 321 LEU A C 1
ATOM 2583 O O . LEU A 1 321 ? 26.524 -1.674 -39.877 1.00 82.62 321 LEU A O 1
ATOM 2587 N N . GLN A 1 322 ? 25.910 -2.838 -41.695 1.00 87.00 322 GLN A N 1
ATOM 2588 C CA . GLN A 1 322 ? 26.150 -1.744 -42.631 1.00 87.00 322 GLN A CA 1
ATOM 2589 C C . GLN A 1 322 ? 25.169 -0.580 -42.424 1.00 87.00 322 GLN A C 1
ATOM 2591 O O . GLN A 1 322 ? 25.573 0.586 -42.493 1.00 87.00 322 GLN A O 1
ATOM 2596 N N . ALA A 1 323 ? 23.897 -0.870 -42.133 1.00 87.75 323 ALA A N 1
ATOM 2597 C CA . ALA A 1 323 ? 22.907 0.151 -41.793 1.00 87.75 323 ALA A CA 1
ATOM 2598 C C . ALA A 1 323 ? 23.300 0.906 -40.510 1.00 87.75 323 ALA A C 1
ATOM 2600 O O . ALA A 1 323 ? 23.329 2.137 -40.511 1.00 87.75 323 ALA A O 1
ATOM 2601 N N . HIS A 1 324 ? 23.704 0.189 -39.458 1.00 88.88 324 HIS A N 1
ATOM 2602 C CA . HIS A 1 324 ? 24.184 0.789 -38.211 1.00 88.88 324 HIS A CA 1
ATOM 2603 C C . HIS A 1 324 ? 25.457 1.621 -38.400 1.00 88.88 324 HIS A C 1
ATOM 2605 O O . HIS A 1 324 ? 25.540 2.728 -37.877 1.00 88.88 324 HIS A O 1
ATOM 2611 N N . ARG A 1 325 ? 26.429 1.158 -39.199 1.00 90.06 325 ARG A N 1
ATOM 2612 C CA . ARG A 1 325 ? 27.625 1.952 -39.549 1.00 90.06 325 ARG A CA 1
ATOM 2613 C C . ARG A 1 325 ? 27.264 3.231 -40.301 1.00 90.06 325 ARG A C 1
ATOM 2615 O O . ARG A 1 325 ? 27.828 4.290 -40.031 1.00 90.06 325 ARG A O 1
ATOM 2622 N N . THR A 1 326 ? 26.291 3.150 -41.206 1.00 92.00 326 THR A N 1
ATOM 2623 C CA . THR A 1 326 ? 25.783 4.318 -41.938 1.00 92.00 326 THR A CA 1
ATOM 2624 C C . THR A 1 326 ? 25.135 5.323 -40.984 1.00 92.00 326 THR A C 1
ATOM 2626 O O . THR A 1 326 ? 25.429 6.516 -41.063 1.00 92.00 326 THR A O 1
ATOM 2629 N N . ALA A 1 327 ? 24.309 4.855 -40.046 1.00 90.75 327 ALA A N 1
ATOM 2630 C CA . ALA A 1 327 ? 23.695 5.695 -39.018 1.00 90.75 327 ALA A CA 1
ATOM 2631 C C . ALA A 1 327 ? 24.740 6.304 -38.061 1.00 90.75 327 ALA A C 1
ATOM 2633 O O . ALA A 1 327 ? 24.694 7.501 -37.775 1.00 90.75 327 ALA A O 1
ATOM 2634 N N . ALA A 1 328 ? 25.747 5.531 -37.644 1.00 91.69 328 ALA A N 1
ATOM 2635 C CA . ALA A 1 328 ? 26.866 6.027 -36.846 1.00 91.69 328 ALA A CA 1
ATOM 2636 C C . ALA A 1 328 ? 27.638 7.139 -37.580 1.00 91.69 328 ALA A C 1
ATOM 2638 O O . ALA A 1 328 ? 27.895 8.190 -36.994 1.00 91.69 328 ALA A O 1
ATOM 2639 N N . MET A 1 329 ? 27.926 6.981 -38.881 1.00 93.44 329 MET A N 1
ATOM 2640 C CA . MET A 1 329 ? 28.536 8.050 -39.688 1.00 93.44 329 MET A CA 1
ATOM 2641 C C . MET A 1 329 ? 27.674 9.316 -39.749 1.00 93.44 329 MET A C 1
ATOM 2643 O O . MET A 1 329 ? 28.225 10.419 -39.766 1.00 93.44 329 MET A O 1
ATOM 2647 N N . GLN A 1 330 ? 26.344 9.187 -39.805 1.00 91.62 330 GLN A N 1
ATOM 2648 C CA . GLN A 1 330 ? 25.446 10.347 -39.781 1.00 91.62 330 GLN A CA 1
ATOM 2649 C C . GLN A 1 330 ? 25.551 11.102 -38.454 1.00 91.62 330 GLN A C 1
ATOM 2651 O O . GLN A 1 330 ? 25.608 12.329 -38.471 1.00 91.62 330 GLN A O 1
ATOM 2656 N N . ILE A 1 331 ? 25.662 10.387 -37.329 1.00 90.00 331 ILE A N 1
ATOM 2657 C CA . ILE A 1 331 ? 25.874 10.997 -36.010 1.00 90.00 331 ILE A CA 1
ATOM 2658 C C . ILE A 1 331 ? 27.222 11.713 -35.930 1.00 90.00 331 ILE A C 1
ATOM 2660 O O . ILE A 1 331 ? 27.264 12.858 -35.490 1.00 90.00 331 ILE A O 1
ATOM 2664 N N . LEU A 1 332 ? 28.317 11.084 -36.375 1.00 91.19 332 LEU A N 1
ATOM 2665 C CA . LEU A 1 332 ? 29.649 11.708 -36.341 1.00 91.19 332 LEU A CA 1
ATOM 2666 C C . LEU A 1 332 ? 29.683 13.036 -37.118 1.00 91.19 332 LEU A C 1
ATOM 2668 O O . LEU A 1 332 ? 30.336 14.002 -36.715 1.00 91.19 332 LEU A O 1
ATOM 2672 N N . LYS A 1 333 ? 28.942 13.090 -38.228 1.00 90.62 333 LYS A N 1
ATOM 2673 C CA . LYS A 1 333 ? 28.823 14.273 -39.084 1.00 90.62 333 LYS A CA 1
ATOM 2674 C C . LYS A 1 333 ? 27.808 15.302 -38.576 1.00 90.62 333 LYS A C 1
ATOM 2676 O O . LYS A 1 333 ? 27.829 16.427 -39.072 1.00 90.62 333 LYS A O 1
ATOM 2681 N N . ASP A 1 334 ? 26.933 14.961 -37.626 1.00 87.44 334 ASP A N 1
ATOM 2682 C CA . ASP A 1 334 ? 25.931 15.895 -37.106 1.00 87.44 334 ASP A CA 1
ATOM 2683 C C . ASP A 1 334 ? 26.625 16.994 -36.275 1.00 87.44 334 ASP A C 1
ATOM 2685 O O . ASP A 1 334 ? 27.273 16.701 -35.266 1.00 87.44 334 ASP A O 1
ATOM 2689 N N . PRO A 1 335 ? 26.513 18.279 -36.661 1.00 84.12 335 PRO A N 1
ATOM 2690 C CA . PRO A 1 335 ? 27.142 19.377 -35.929 1.00 84.12 335 PRO A CA 1
ATOM 2691 C C . PRO A 1 335 ? 26.558 19.588 -34.525 1.00 84.12 335 PRO A C 1
ATOM 2693 O O . PRO A 1 335 ? 27.178 20.268 -33.713 1.00 84.12 335 PRO A O 1
ATOM 2696 N N . ARG A 1 336 ? 25.379 19.027 -34.231 1.00 82.56 336 ARG A N 1
ATOM 2697 C CA . ARG A 1 336 ? 24.723 19.101 -32.917 1.00 82.56 336 ARG A CA 1
ATOM 2698 C C . ARG A 1 336 ? 25.193 18.003 -31.965 1.00 82.56 336 ARG A C 1
ATOM 2700 O O . ARG A 1 336 ? 24.862 18.059 -30.781 1.00 82.56 336 ARG A O 1
ATOM 2707 N N . ALA A 1 337 ? 25.898 16.990 -32.467 1.00 84.31 337 ALA A N 1
ATOM 2708 C CA . ALA A 1 337 ? 26.290 15.844 -31.666 1.00 84.31 337 ALA A CA 1
ATOM 2709 C C . ALA A 1 337 ? 27.407 16.214 -30.680 1.00 84.31 337 ALA A C 1
ATOM 2711 O O . ALA A 1 337 ? 28.470 16.689 -31.075 1.00 84.31 337 ALA A O 1
ATOM 2712 N N . GLN A 1 338 ? 27.159 15.984 -29.390 1.00 85.06 338 GLN A N 1
ATOM 2713 C CA . GLN A 1 338 ? 28.084 16.311 -28.298 1.00 85.06 338 GLN A CA 1
ATOM 2714 C C . GLN A 1 338 ? 28.755 15.049 -27.740 1.00 85.06 338 GLN A C 1
ATOM 2716 O O . GLN A 1 338 ? 28.745 14.832 -26.537 1.00 85.06 338 GLN A O 1
ATOM 2721 N N . TYR A 1 339 ? 29.281 14.171 -28.593 1.00 88.38 339 TYR A N 1
ATOM 2722 C CA . TYR A 1 339 ? 29.964 12.952 -28.141 1.00 88.38 339 TYR A CA 1
ATOM 2723 C C . TYR A 1 339 ? 31.406 13.221 -27.676 1.00 88.38 339 TYR A C 1
ATOM 2725 O O . TYR A 1 339 ? 32.042 14.194 -28.081 1.00 88.38 339 TYR A O 1
ATOM 2733 N N . ASP A 1 340 ? 31.946 12.319 -26.855 1.00 90.06 340 ASP A N 1
ATOM 2734 C CA . ASP A 1 340 ? 33.354 12.333 -26.439 1.00 90.06 340 ASP A CA 1
ATOM 2735 C C . ASP A 1 340 ? 34.222 11.722 -27.554 1.00 90.06 340 ASP A C 1
ATOM 2737 O O . ASP A 1 340 ? 34.197 10.514 -27.790 1.00 90.06 340 ASP A O 1
ATOM 2741 N N . ALA A 1 341 ? 34.956 12.561 -28.292 1.00 90.12 341 ALA A N 1
ATOM 2742 C CA . ALA A 1 341 ? 35.726 12.120 -29.457 1.00 90.12 341 ALA A CA 1
ATOM 2743 C C . ALA A 1 341 ? 36.806 11.060 -29.126 1.00 90.12 341 ALA A C 1
ATOM 2745 O O . ALA A 1 341 ? 36.864 10.063 -29.852 1.00 90.12 341 ALA A O 1
ATOM 2746 N N . PRO A 1 342 ? 37.618 11.191 -28.055 1.00 90.69 342 PRO A N 1
ATOM 2747 C CA . PRO A 1 342 ? 38.520 10.122 -27.611 1.00 90.69 342 PRO A CA 1
ATOM 2748 C C . PRO A 1 342 ? 37.820 8.791 -27.301 1.00 90.69 342 PRO A C 1
ATOM 2750 O O . PRO A 1 342 ? 38.288 7.733 -27.728 1.00 90.69 342 PRO A O 1
ATOM 2753 N N . HIS A 1 343 ? 36.693 8.825 -26.589 1.00 89.94 343 HIS A N 1
ATOM 2754 C CA . HIS A 1 343 ? 35.923 7.625 -26.261 1.00 89.94 343 HIS A CA 1
ATOM 2755 C C . HIS A 1 343 ? 35.356 6.956 -27.520 1.00 89.94 343 HIS A C 1
ATOM 2757 O O . HIS A 1 343 ? 35.509 5.749 -27.715 1.00 89.94 343 HIS A O 1
ATOM 2763 N N . VAL A 1 344 ? 34.753 7.741 -28.416 1.00 91.50 344 VAL A N 1
ATOM 2764 C CA . VAL A 1 344 ? 34.194 7.227 -29.671 1.00 91.50 344 VAL A CA 1
ATOM 2765 C C . VAL A 1 344 ? 35.291 6.697 -30.595 1.00 91.50 344 VAL A C 1
ATOM 2767 O O . VAL A 1 344 ? 35.084 5.681 -31.254 1.00 91.50 344 VAL A O 1
ATOM 2770 N N . LEU A 1 345 ? 36.485 7.301 -30.610 1.00 91.50 345 LEU A N 1
ATOM 2771 C CA . LEU A 1 345 ? 37.627 6.769 -31.359 1.00 91.50 345 LEU A CA 1
ATOM 2772 C C . LEU A 1 345 ? 37.971 5.342 -30.911 1.00 91.50 345 LEU A C 1
ATOM 2774 O O . LEU A 1 345 ? 38.169 4.467 -31.758 1.00 91.50 345 LEU A O 1
ATOM 2778 N N . LEU A 1 346 ? 38.000 5.097 -29.598 1.00 90.44 346 LEU A N 1
ATOM 2779 C CA . LEU A 1 346 ? 38.242 3.765 -29.044 1.00 90.44 346 LEU A CA 1
ATOM 2780 C C . LEU A 1 346 ? 37.148 2.771 -29.471 1.00 90.44 346 LEU A C 1
ATOM 2782 O O . LEU A 1 346 ? 37.466 1.642 -29.851 1.00 90.44 346 LEU A O 1
ATOM 2786 N N . LEU A 1 347 ? 35.876 3.190 -29.470 1.00 89.88 347 LEU A N 1
ATOM 2787 C CA . LEU A 1 347 ? 34.756 2.374 -29.959 1.00 89.88 347 LEU A CA 1
ATOM 2788 C C . LEU A 1 347 ? 34.902 2.029 -31.450 1.00 89.88 347 LEU A C 1
ATOM 2790 O O . LEU A 1 347 ? 34.740 0.866 -31.829 1.00 89.88 347 LEU A O 1
ATOM 2794 N N . CYS A 1 348 ? 35.259 3.003 -32.294 1.00 91.06 348 CYS A N 1
ATOM 2795 C CA . CYS A 1 348 ? 35.499 2.788 -33.724 1.00 91.06 348 CYS A CA 1
ATOM 2796 C C . CYS A 1 348 ? 36.640 1.786 -33.962 1.00 91.06 348 CYS A C 1
ATOM 2798 O O . CYS A 1 348 ? 36.512 0.883 -34.787 1.00 91.06 348 CYS A O 1
ATOM 2800 N N . GLN A 1 349 ? 37.739 1.900 -33.209 1.00 89.81 349 GLN A N 1
ATOM 2801 C CA . GLN A 1 349 ? 38.872 0.976 -33.312 1.00 89.81 349 GLN A CA 1
ATOM 2802 C C . GLN A 1 349 ? 38.497 -0.443 -32.866 1.00 89.81 349 GLN A C 1
ATOM 2804 O O . GLN A 1 349 ? 38.809 -1.406 -33.566 1.00 89.81 349 GLN A O 1
ATOM 2809 N N . LYS A 1 350 ? 37.779 -0.581 -31.740 1.00 89.75 350 LYS A N 1
ATOM 2810 C CA . LYS A 1 350 ? 37.318 -1.877 -31.213 1.00 89.75 350 LYS A CA 1
ATOM 2811 C C . LYS A 1 350 ? 36.369 -2.597 -32.179 1.00 89.75 350 LYS A C 1
ATOM 2813 O O . LYS A 1 350 ? 36.414 -3.819 -32.272 1.00 89.75 350 LYS A O 1
ATOM 2818 N N . SER A 1 351 ? 35.536 -1.848 -32.901 1.00 86.38 351 SER A N 1
ATOM 2819 C CA . SER A 1 351 ? 34.536 -2.369 -33.851 1.00 86.38 351 SER A CA 1
ATOM 2820 C C . SER A 1 351 ? 35.027 -2.463 -35.308 1.00 86.38 351 SER A C 1
ATOM 2822 O O . SER A 1 351 ? 34.237 -2.764 -36.207 1.00 86.38 351 SER A O 1
ATOM 2824 N N . ALA A 1 352 ? 36.319 -2.206 -35.563 1.00 89.25 352 ALA A N 1
ATOM 2825 C CA . ALA A 1 352 ? 36.914 -2.141 -36.905 1.00 89.25 352 ALA A CA 1
ATOM 2826 C C . ALA A 1 352 ? 36.171 -1.185 -37.868 1.00 89.25 352 ALA A C 1
ATOM 2828 O O . ALA A 1 352 ? 36.041 -1.439 -39.067 1.00 89.25 352 ALA A O 1
ATOM 2829 N N . PHE A 1 353 ? 35.667 -0.067 -37.346 1.00 91.62 353 PHE A N 1
ATOM 2830 C CA . PHE A 1 353 ? 34.951 0.954 -38.103 1.00 91.62 353 PHE A CA 1
ATOM 2831 C C . PHE A 1 353 ? 35.910 2.029 -38.640 1.00 91.62 353 PHE A C 1
ATOM 2833 O O . PHE A 1 353 ? 35.985 3.153 -38.138 1.00 91.62 353 PHE A O 1
ATOM 2840 N N . TYR A 1 354 ? 36.661 1.665 -39.683 1.00 90.25 354 TYR A N 1
ATOM 2841 C CA . TYR A 1 354 ? 37.747 2.486 -40.235 1.00 90.25 354 TYR A CA 1
ATOM 2842 C C . TYR A 1 354 ? 37.300 3.863 -40.748 1.00 90.25 354 TYR A C 1
ATOM 2844 O O . TYR A 1 354 ? 38.014 4.844 -40.550 1.00 90.25 354 TYR A O 1
ATOM 2852 N N . GLU A 1 355 ? 36.120 3.955 -41.368 1.00 92.38 355 GLU A N 1
ATOM 2853 C CA . GLU A 1 355 ? 35.576 5.227 -41.870 1.00 92.38 355 GLU A CA 1
ATOM 2854 C C . GLU A 1 355 ? 35.343 6.234 -40.734 1.00 92.38 355 GLU A C 1
ATOM 2856 O O . GLU A 1 355 ? 35.714 7.403 -40.850 1.00 92.38 355 GLU A O 1
ATOM 2861 N N . GLY A 1 356 ? 34.790 5.768 -39.608 1.00 91.44 356 GLY A N 1
ATOM 2862 C CA . GLY A 1 356 ? 34.602 6.588 -38.413 1.00 91.44 356 GLY A CA 1
ATOM 2863 C C . GLY A 1 356 ? 35.927 6.995 -37.771 1.00 91.44 356 GLY A C 1
ATOM 2864 O O . GLY A 1 356 ? 36.083 8.145 -37.366 1.00 91.44 356 GLY A O 1
ATOM 2865 N N . THR A 1 357 ? 36.908 6.085 -37.725 1.00 91.56 357 THR A N 1
ATOM 2866 C CA . THR A 1 357 ? 38.266 6.384 -37.239 1.00 91.56 357 THR A CA 1
ATOM 2867 C C . THR A 1 357 ? 38.929 7.493 -38.054 1.00 91.56 357 THR A C 1
ATOM 2869 O O . THR A 1 357 ? 39.434 8.448 -37.467 1.00 91.56 357 THR A O 1
ATOM 2872 N N . ALA A 1 358 ? 38.906 7.398 -39.387 1.00 92.12 358 ALA A N 1
ATOM 2873 C CA . ALA A 1 358 ? 39.485 8.414 -40.264 1.00 92.12 358 ALA A CA 1
ATOM 2874 C C . ALA A 1 358 ? 38.809 9.780 -40.065 1.00 92.12 358 ALA A C 1
ATOM 2876 O O . ALA A 1 358 ? 39.489 10.782 -39.851 1.00 92.12 358 ALA A O 1
ATOM 2877 N N . PHE A 1 359 ? 37.472 9.809 -40.028 1.00 93.94 359 PHE A N 1
ATOM 2878 C CA . PHE A 1 359 ? 36.719 11.046 -39.825 1.00 93.94 359 PHE A CA 1
ATOM 2879 C C . PHE A 1 359 ? 37.078 11.757 -38.511 1.00 93.94 359 PHE A C 1
ATOM 2881 O O . PHE A 1 359 ? 37.249 12.977 -38.502 1.00 93.94 359 PHE A O 1
ATOM 2888 N N . LEU A 1 360 ? 37.206 11.011 -37.406 1.00 92.00 360 LEU A N 1
ATOM 2889 C CA . LEU A 1 360 ? 37.535 11.586 -36.098 1.00 92.00 360 LEU A CA 1
ATOM 2890 C C . LEU A 1 360 ? 38.924 12.234 -36.077 1.00 92.00 360 LEU A C 1
ATOM 2892 O O . LEU A 1 360 ? 39.045 13.336 -35.548 1.00 92.00 360 LEU A O 1
ATOM 2896 N N . TYR A 1 361 ? 39.932 11.599 -36.686 1.00 90.94 361 TYR A N 1
ATOM 2897 C CA . TYR A 1 361 ? 41.282 12.169 -36.806 1.00 90.94 361 TYR A CA 1
ATOM 2898 C C . TYR A 1 361 ? 41.344 13.419 -37.684 1.00 90.94 361 TYR A C 1
ATOM 2900 O O . TYR A 1 361 ? 42.201 14.267 -37.477 1.00 90.94 361 TYR A O 1
ATOM 2908 N N . GLU A 1 362 ? 40.481 13.520 -38.692 1.00 90.69 362 GLU A N 1
ATOM 2909 C CA . GLU A 1 362 ? 40.506 14.648 -39.624 1.00 90.69 362 GLU A CA 1
ATOM 2910 C C . GLU A 1 362 ? 39.729 15.873 -39.113 1.00 90.69 362 GLU A C 1
ATOM 2912 O O . GLU A 1 362 ? 40.060 16.999 -39.481 1.00 90.69 362 GLU A O 1
ATOM 2917 N N . HIS A 1 363 ? 38.675 15.675 -38.309 1.00 86.69 363 HIS A N 1
ATOM 2918 C CA . HIS A 1 363 ? 37.683 16.729 -38.043 1.00 86.69 363 HIS A CA 1
ATOM 2919 C C . HIS A 1 363 ? 37.368 16.989 -36.560 1.00 86.69 363 HIS A C 1
ATOM 2921 O 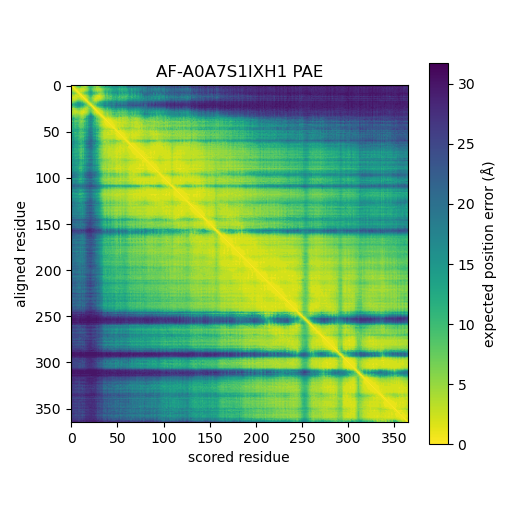O . HIS A 1 363 ? 36.632 17.937 -36.265 1.00 86.69 363 HIS A O 1
ATOM 2927 N N . ARG A 1 364 ? 37.822 16.147 -35.622 1.00 80.94 364 ARG A N 1
ATOM 2928 C CA . ARG A 1 364 ? 37.368 16.189 -34.212 1.00 80.94 364 ARG A CA 1
ATOM 2929 C C . ARG A 1 364 ? 38.471 16.020 -33.163 1.00 80.94 364 ARG A C 1
ATOM 2931 O O . ARG A 1 364 ? 38.221 16.363 -32.008 1.00 80.94 364 ARG A O 1
ATOM 2938 N N . LEU A 1 365 ? 39.631 15.494 -33.547 1.00 79.12 365 LEU A N 1
ATOM 2939 C CA . LEU A 1 365 ? 40.849 15.339 -32.744 1.00 79.12 365 LEU A CA 1
ATOM 2940 C C . LEU A 1 365 ? 41.967 16.154 -33.390 1.00 79.12 365 LEU A C 1
ATOM 2942 O O . LEU A 1 365 ? 42.792 16.699 -32.625 1.00 79.12 365 LEU A O 1
#

InterPro domains:
  IPR000547 Clathrin, heavy chain/VPS, 7-fold repeat [PS50236] (91-237)
  IPR000547 Clathrin, heavy chain/VPS, 7-fold repeat [PS50236] (250-365)
  IPR011990 Tetratricopeptide-like helical domain superfamily [G3DSA:1.25.40.10] (25-229)
  IPR016024 Armadillo-type fold [SSF48371] (56-255)
  IPR057308 PEP5/VPS11, clathrin heavy-chain repeat [PF23356] (79-363)

Mean predicted aligned error: 11.83 Å

Nearest PDB structures (foldseek):
  7zu0-assembly1_A  TM=7.071E-01  e=3.896E-12  Saccharomyces cerevisiae
  3iyv-assembly1_A  TM=5.625E-01  e=7.783E-05  Bos taurus
  6yai-assembly1_C  TM=4.049E-01  e=2.022E-02  Sus scrofa
  8f5p-assembly1_F  TM=4.262E-01  e=3.879E-02  Leishmania tarentolae
  9gag-assembly1_A  TM=2.077E-01  e=5.258E-02  Homo sapiens

Solvent-accessible surface area (backbone atoms only — not comparable to full-atom values): 20468 Å² total; per-residue (Å²): 93,82,72,46,78,48,78,59,96,87,32,42,36,41,34,34,50,46,86,40,87,92,80,46,73,46,75,46,81,43,76,48,73,78,73,55,71,66,62,50,41,53,53,24,58,76,68,68,38,46,71,58,36,52,51,49,40,57,76,68,65,55,54,69,53,61,51,17,53,55,32,43,56,44,16,54,52,31,43,75,71,68,39,50,71,65,15,41,58,31,47,51,67,14,62,77,69,43,67,63,67,64,55,51,66,72,29,65,49,84,95,33,38,69,51,38,36,56,41,43,53,50,31,50,78,69,70,67,54,51,42,68,50,42,45,51,37,52,54,35,28,60,76,66,69,37,60,69,63,45,51,60,52,74,71,42,88,84,69,64,51,53,61,68,62,50,28,52,52,29,46,76,69,66,39,49,72,60,18,41,50,49,18,62,75,69,66,36,62,64,62,34,45,48,44,30,47,74,75,68,59,39,54,68,61,40,50,55,51,42,48,41,37,56,71,71,60,30,51,54,50,42,57,73,42,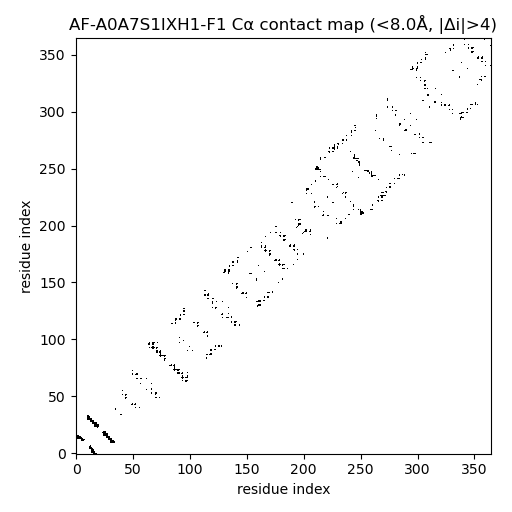31,40,63,39,34,76,77,39,44,68,67,41,50,52,50,57,50,31,40,40,67,69,41,61,31,76,74,48,93,73,71,56,88,74,57,51,66,70,76,74,47,56,78,36,29,75,95,35,56,72,57,41,49,57,48,49,53,52,37,55,74,70,52,66,46,60,101,67,47,52,35,62,62,50,42,51,51,44,49,62,41,56,46,66,49,87,80,78,52,77,63,55,69,70,56,49,51,50,28,50,52,52,42,50,52,49,75,68,36,89,84,59,52,50,53,58,75,63,49,42,52,51,22,61,77,55,70,35,61,70,57,39,54,50,39,64,75,75,70,106

Secondary structure (DSSP, 8-state):
-EEEEEEETTEEEEEEEEE-TTS-EEEEEEEEPPPPHHHHHHHHHHTT-HHHHHHHHHHTT--HHHHHHHHHHHHHHHHHTT-HHHHHHHHHTTTTTS-HHHHHHHH-SGGGHHHHHHHHHHHHHTT---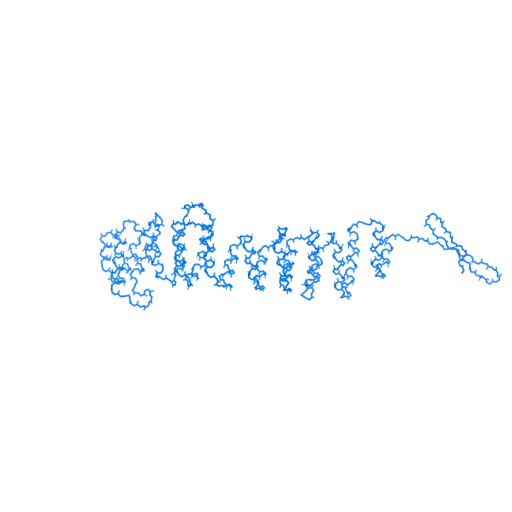HHHHHHHHHHHHHHT-HHHHHHHHT-TT----HHHHHHHHHHTT-HHHHHHHHHHTT-HHHHHHIIIIIS--HHHHHHHHTTS-HHHHHHHHHHHHHHHHHH-HHHHHHHHHHHHH----TT----------GGGGGGGGTT-HHHHHHHHHHHHHTTTTTTT--HHHHHHHHHHHH-S-TTSSPPPHHHHHHHHHHHHHHHH-TT----HHHHHHHHHHTT-HHHHHHHHHHT-

Radius of gyration: 40.55 Å; Cα contacts (8 Å, |Δi|>4): 412; chains: 1; bounding box: 85×36×131 Å

pLDDT: mean 85.16, std 9.99, range [49.47, 95.75]